Protein AF-A0A7S4S2G7-F1 (afdb_monomer)

Organism: NCBI:txid311494

Mean predicted aligned error: 18.65 Å

Solvent-accessible surface area (backbone atoms only — not comparable to full-atom values): 21686 Å² total; per-residue (Å²): 132,84,76,53,70,70,54,52,51,46,53,52,54,51,45,48,67,71,38,35,71,69,75,62,54,38,41,55,66,58,47,52,54,41,38,72,71,35,28,70,55,57,72,72,54,42,52,51,51,52,50,53,38,25,51,51,37,72,68,39,70,42,34,33,61,67,23,50,50,50,44,52,53,60,62,41,71,82,46,90,49,66,64,63,44,42,52,50,54,25,40,57,54,46,37,51,67,56,48,54,50,48,51,52,47,36,58,52,31,72,74,69,39,62,68,64,60,46,39,68,46,51,75,70,68,46,59,56,37,43,71,66,57,46,52,50,41,36,46,78,71,75,42,85,71,57,72,67,56,53,49,51,50,42,69,71,61,24,70,57,66,71,62,69,95,76,65,77,38,32,46,50,69,61,53,50,48,63,59,61,64,54,76,72,75,76,72,78,70,73,78,76,76,73,71,67,75,83,71,78,84,78,80,92,78,81,89,80,89,82,82,88,80,89,79,86,81,83,83,84,80,83,80,87,78,89,81,83,86,84,84,88,85,88,81,90,79,88,79,92,79,78,88,78,80,83,74,81,79,84,80,79,80,81,88,76,86,75,86,75,82,70,78,80,78,80,80,85,77,84,73,84,77,81,73,73,78,81,78,76,79,80,87,76,72,92,75,90,75,87,79,80,86,80,89,75,89,78,81,94,79,83,86,83,76,86,83,81,81,73,87,79,89,79,81,87,84,80,82,82,84,83,84,131

Foldseek 3Di:
DDDDPLLVVLLVLLVCQLCLQPPQKDFLVSQLVQQVVFAPDPNVVSVVVSVLLCVLVVVDRMGGSVSSSVSLVVVCVPPDDSVVSSVVSCNRGRVPLVVVVLVVVLVLCVVQPLCVLCVVVVVVVNQWDALVRNQVSCVVSVHHDDSVNSVVNLCSQWRRPNPDPPHGTHRSVSSVCVSPVPDDPPPPPPPPPPVPPPPDDDDDDDDDDDDDDDDDDDDDDDDDDDDDDDDDDDDDDDDDDDPDDDDDDDDDDDDDDDPPPDDDDDDDPPPPPPPDDDDDDDPDDDDDDDDDDDPDDDDDDDDDDDDPPDDDDDDDDDDDDDDD

pLDDT: mean 73.61, std 18.85, range [34.03, 98.19]

Structure (mmCIF, N/CA/C/O backbone):
data_AF-A0A7S4S2G7-F1
#
_entry.id   AF-A0A7S4S2G7-F1
#
loop_
_atom_site.group_PDB
_atom_site.id
_atom_site.type_symbol
_atom_site.label_atom_id
_atom_site.label_alt_id
_atom_site.label_comp_id
_atom_site.label_asym_id
_atom_site.label_entity_id
_atom_site.label_seq_id
_atom_site.pdbx_PDB_ins_code
_atom_site.Cartn_x
_atom_site.Cartn_y
_atom_site.Cartn_z
_atom_site.occupancy
_atom_site.B_iso_or_equiv
_atom_site.auth_seq_id
_atom_site.auth_comp_id
_atom_site.auth_asym_id
_atom_site.auth_atom_id
_atom_site.pdbx_PDB_model_num
ATOM 1 N N . ALA A 1 1 ? -24.273 1.861 0.602 1.00 78.25 1 ALA A N 1
ATOM 2 C CA . ALA A 1 1 ? -23.687 1.625 -0.729 1.00 78.25 1 ALA A CA 1
ATOM 3 C C . ALA A 1 1 ? -22.598 0.572 -0.589 1.00 78.25 1 ALA A C 1
ATOM 5 O O . ALA A 1 1 ? -21.912 0.577 0.431 1.00 78.25 1 ALA A O 1
ATOM 6 N N . GLU A 1 2 ? -22.476 -0.355 -1.537 1.00 87.19 2 GLU A N 1
ATOM 7 C CA . GLU A 1 2 ? -21.333 -1.273 -1.539 1.00 87.19 2 GLU A CA 1
ATOM 8 C C . GLU A 1 2 ? -20.051 -0.506 -1.904 1.00 87.19 2 GLU A C 1
ATOM 10 O O . GLU A 1 2 ? -20.103 0.375 -2.765 1.00 87.19 2 GLU A O 1
ATOM 15 N N . PRO A 1 3 ? -18.910 -0.786 -1.247 1.00 91.94 3 PRO A N 1
ATOM 16 C CA . PRO A 1 3 ? -17.646 -0.155 -1.601 1.00 91.94 3 PRO A CA 1
ATOM 17 C C . PRO A 1 3 ? -17.210 -0.598 -3.001 1.00 91.94 3 PRO A C 1
ATOM 19 O O . PRO A 1 3 ? -17.367 -1.767 -3.365 1.00 91.94 3 PRO A O 1
ATOM 22 N N . SER A 1 4 ? -16.618 0.321 -3.768 1.00 95.88 4 SER A N 1
ATOM 23 C CA . SER A 1 4 ? -16.068 -0.010 -5.082 1.00 95.88 4 SER A CA 1
ATOM 24 C C . SER A 1 4 ? -14.998 -1.104 -4.977 1.00 95.88 4 SER A C 1
ATOM 26 O O . SER A 1 4 ? -14.364 -1.308 -3.935 1.00 95.88 4 SER A O 1
ATOM 28 N N . GLU A 1 5 ? -14.779 -1.836 -6.068 1.00 93.06 5 GLU A N 1
ATOM 29 C CA . GLU A 1 5 ? -13.746 -2.875 -6.131 1.00 93.06 5 GLU A CA 1
ATOM 30 C C . GLU A 1 5 ? -12.350 -2.332 -5.809 1.00 93.06 5 GLU A C 1
ATOM 32 O O . GLU A 1 5 ? -11.603 -2.960 -5.061 1.00 93.06 5 GLU A O 1
ATOM 37 N N . ARG A 1 6 ? -12.060 -1.111 -6.266 1.00 89.81 6 ARG A N 1
ATOM 38 C CA . ARG A 1 6 ? -10.802 -0.408 -6.007 1.00 89.81 6 ARG A CA 1
ATOM 39 C C . ARG A 1 6 ? -10.559 -0.196 -4.508 1.00 89.81 6 ARG A C 1
ATOM 41 O O . ARG A 1 6 ? -9.500 -0.551 -3.994 1.00 8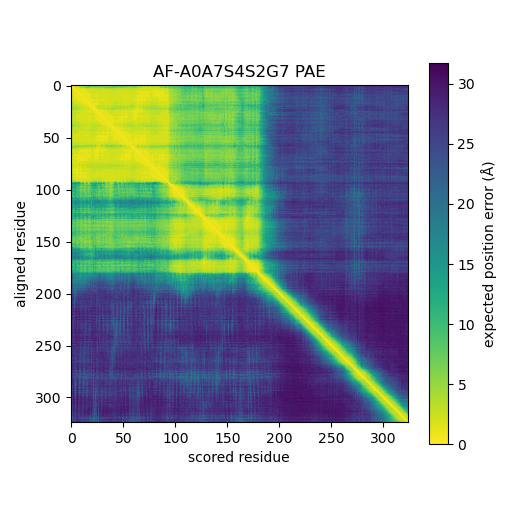9.81 6 ARG A O 1
ATOM 48 N N . ARG A 1 7 ? -11.583 0.267 -3.776 1.00 95.19 7 ARG A N 1
ATOM 49 C CA . ARG A 1 7 ? -11.520 0.428 -2.311 1.00 95.19 7 ARG A CA 1
ATOM 50 C C . ARG A 1 7 ? -11.327 -0.908 -1.596 1.00 95.19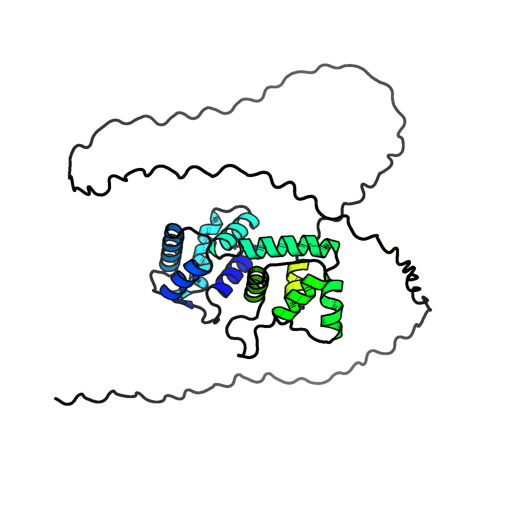 7 ARG A C 1
ATOM 52 O O . ARG A 1 7 ? -10.532 -0.991 -0.662 1.00 95.19 7 ARG A O 1
ATOM 59 N N . ARG A 1 8 ? -12.027 -1.961 -2.036 1.00 95.31 8 ARG A N 1
ATOM 60 C CA . ARG A 1 8 ? -11.887 -3.311 -1.459 1.00 95.31 8 ARG A CA 1
ATOM 61 C C . ARG A 1 8 ? -10.464 -3.843 -1.616 1.00 95.31 8 ARG A C 1
ATOM 63 O O . ARG A 1 8 ? -9.923 -4.388 -0.657 1.00 95.31 8 ARG A O 1
ATOM 70 N N . GLU A 1 9 ? -9.848 -3.655 -2.780 1.00 89.94 9 GLU A N 1
ATOM 71 C CA . GLU A 1 9 ? -8.477 -4.115 -3.021 1.00 89.94 9 GLU A CA 1
ATOM 72 C C . GLU A 1 9 ? -7.441 -3.312 -2.221 1.00 89.94 9 GLU A C 1
ATOM 74 O O . GLU A 1 9 ? -6.475 -3.894 -1.723 1.00 89.94 9 GLU A O 1
ATOM 79 N N . ALA A 1 10 ? -7.658 -2.009 -2.014 1.00 91.50 10 ALA A N 1
ATOM 80 C CA . ALA A 1 10 ? -6.806 -1.189 -1.150 1.00 91.50 10 ALA A CA 1
ATOM 81 C C . ALA A 1 10 ? -6.818 -1.690 0.305 1.00 91.50 10 ALA A C 1
ATOM 83 O O . ALA A 1 10 ? -5.762 -1.924 0.895 1.00 91.50 10 ALA A O 1
ATOM 84 N N . VAL A 1 11 ? -8.010 -1.942 0.857 1.00 95.81 11 VAL A N 1
ATOM 85 C CA . VAL A 1 11 ? -8.188 -2.488 2.214 1.00 95.81 11 VAL A CA 1
ATOM 86 C C . VAL A 1 11 ? -7.571 -3.883 2.331 1.00 95.81 11 VAL A C 1
ATOM 88 O O . VAL A 1 11 ? -6.829 -4.150 3.273 1.00 95.81 11 VAL A O 1
ATOM 91 N N . ARG A 1 12 ? -7.807 -4.765 1.352 1.00 93.50 12 ARG A N 1
ATOM 92 C CA . ARG A 1 12 ? -7.219 -6.113 1.322 1.00 93.50 12 ARG A CA 1
ATOM 93 C C . ARG A 1 12 ? -5.693 -6.070 1.257 1.00 93.50 12 ARG A C 1
ATOM 95 O O . ARG A 1 12 ? -5.011 -6.871 1.892 1.00 93.50 12 ARG A O 1
ATOM 102 N N . SER A 1 13 ? -5.139 -5.141 0.485 1.00 88.56 13 SER A N 1
ATOM 103 C CA . SER A 1 13 ? -3.692 -4.956 0.375 1.00 88.56 13 SER A CA 1
ATOM 104 C C . SER A 1 13 ? -3.081 -4.459 1.681 1.00 88.56 13 SER A C 1
ATOM 106 O O . SER A 1 13 ? -2.042 -4.976 2.085 1.00 88.56 13 SER A O 1
ATOM 108 N N . ALA A 1 14 ? -3.747 -3.533 2.376 1.00 93.12 14 ALA A N 1
ATOM 109 C CA . ALA A 1 14 ? -3.346 -3.118 3.717 1.00 93.12 14 ALA A CA 1
ATOM 110 C C . ALA A 1 14 ? -3.411 -4.275 4.725 1.00 93.12 14 ALA A C 1
ATOM 112 O O . ALA A 1 14 ? -2.456 -4.489 5.469 1.00 93.12 14 ALA A O 1
ATOM 113 N N . TRP A 1 15 ? -4.477 -5.081 4.683 1.00 95.06 15 TRP A N 1
ATOM 114 C CA . TRP A 1 15 ? -4.619 -6.248 5.554 1.00 95.06 15 TRP A CA 1
ATOM 115 C C . TRP A 1 15 ? -3.485 -7.260 5.379 1.00 95.06 15 TRP A C 1
ATOM 117 O O . TRP A 1 15 ? -2.885 -7.667 6.364 1.00 95.06 15 TRP A O 1
ATOM 127 N N . ARG A 1 16 ? -3.115 -7.606 4.138 1.00 90.50 16 ARG A N 1
ATOM 128 C CA . ARG A 1 16 ? -2.015 -8.554 3.859 1.00 90.50 16 ARG A CA 1
ATOM 129 C C . ARG A 1 16 ? -0.667 -8.136 4.462 1.00 90.50 16 ARG A C 1
ATOM 131 O O . ARG A 1 16 ? 0.193 -8.981 4.685 1.00 90.50 16 ARG A O 1
ATOM 138 N N . ARG A 1 17 ? -0.451 -6.838 4.701 1.00 87.12 17 ARG A N 1
ATOM 139 C CA . ARG A 1 17 ? 0.761 -6.342 5.376 1.00 87.12 17 ARG A CA 1
ATOM 140 C C . ARG A 1 17 ? 0.672 -6.442 6.890 1.00 87.12 17 ARG A C 1
ATOM 142 O O . ARG A 1 17 ? 1.689 -6.672 7.545 1.00 87.12 17 ARG A O 1
ATOM 149 N N . LEU A 1 18 ? -0.526 -6.215 7.418 1.00 92.25 18 LEU A N 1
ATOM 150 C CA . LEU A 1 18 ? -0.822 -6.319 8.837 1.00 92.25 18 LEU A CA 1
ATOM 151 C C . LEU A 1 18 ? -0.778 -7.785 9.296 1.00 92.25 18 LEU A C 1
ATOM 153 O O . LEU A 1 18 ? -0.170 -8.075 10.321 1.00 92.25 18 LEU A O 1
ATOM 157 N N . ASP A 1 19 ? -1.332 -8.690 8.489 1.00 93.44 19 ASP A N 1
ATOM 158 C CA . ASP A 1 19 ? -1.376 -10.137 8.704 1.00 93.44 19 ASP A CA 1
ATOM 159 C C . ASP A 1 19 ? -0.549 -10.879 7.639 1.00 93.44 19 ASP A C 1
ATOM 161 O O . ASP A 1 19 ? -1.086 -11.437 6.680 1.00 93.44 19 ASP A O 1
ATOM 165 N N . PRO A 1 20 ? 0.789 -10.875 7.757 1.00 82.88 20 PRO A N 1
ATOM 166 C CA . PRO A 1 20 ? 1.644 -11.504 6.762 1.00 82.88 20 PRO A CA 1
ATOM 167 C C . PRO A 1 20 ? 1.674 -13.037 6.879 1.00 82.88 20 PRO A C 1
ATOM 169 O O . PRO A 1 20 ? 2.252 -13.684 6.005 1.00 82.88 20 PRO A O 1
ATOM 172 N N . ARG A 1 21 ? 1.111 -13.595 7.963 1.00 87.75 21 ARG A N 1
ATOM 173 C CA . ARG A 1 21 ? 0.990 -15.040 8.209 1.00 87.75 21 ARG A CA 1
ATOM 174 C C . ARG A 1 21 ? -0.290 -15.628 7.620 1.00 87.75 21 ARG A C 1
ATOM 176 O O . ARG A 1 21 ? -0.357 -16.843 7.479 1.00 87.75 21 ARG A O 1
ATOM 183 N N . ASP A 1 22 ? -1.240 -14.772 7.240 1.00 90.56 22 ASP A N 1
ATOM 184 C CA . ASP A 1 22 ? -2.576 -15.160 6.782 1.00 90.56 22 ASP A CA 1
ATOM 185 C C . ASP A 1 22 ? -3.351 -15.941 7.862 1.00 90.56 22 ASP A C 1
ATOM 187 O O . ASP A 1 22 ? -4.109 -16.867 7.578 1.00 90.56 22 ASP A O 1
ATOM 191 N N . ASP A 1 23 ? -3.160 -15.553 9.131 1.00 93.25 23 ASP A N 1
ATOM 192 C CA . ASP A 1 23 ? -3.847 -16.151 10.284 1.00 93.25 23 ASP A CA 1
ATOM 193 C C . ASP A 1 23 ? -5.318 -15.676 10.382 1.00 93.25 23 ASP A C 1
ATOM 195 O O . ASP A 1 23 ? -6.104 -16.163 11.201 1.00 93.25 23 ASP A O 1
ATOM 199 N N . GLY A 1 24 ? -5.705 -14.682 9.574 1.00 95.38 24 GLY A N 1
ATOM 200 C CA . GLY A 1 24 ? -7.039 -14.085 9.502 1.00 95.38 24 GLY A CA 1
ATOM 201 C C . GLY A 1 24 ? -7.364 -13.128 10.654 1.00 95.38 24 GLY A C 1
ATOM 202 O O . GLY A 1 24 ? -8.446 -12.525 10.683 1.00 95.38 24 GLY A O 1
ATOM 203 N N . SER A 1 25 ? -6.441 -12.964 11.604 1.00 97.25 25 SER A N 1
ATOM 204 C CA . SER A 1 25 ? -6.584 -12.081 12.760 1.00 97.25 25 SER A CA 1
ATOM 205 C C . SER A 1 25 ? -5.231 -11.612 13.279 1.00 97.25 25 SER A C 1
ATOM 207 O O . SER A 1 25 ? -4.256 -12.351 13.215 1.00 97.25 25 SER A O 1
ATOM 209 N N . VAL A 1 26 ? -5.200 -10.408 13.842 1.00 97.50 26 VAL A N 1
ATOM 210 C CA . VAL A 1 26 ? -3.997 -9.792 14.414 1.00 97.50 26 VAL A CA 1
ATOM 211 C C . VAL A 1 26 ? -4.311 -9.333 15.828 1.00 97.50 26 VAL A C 1
ATOM 213 O O . VAL A 1 26 ? -5.361 -8.728 16.058 1.00 97.50 26 VAL A O 1
ATOM 216 N N . ASP A 1 27 ? -3.454 -9.674 16.788 1.00 97.38 27 ASP A N 1
ATOM 217 C CA . ASP A 1 27 ? -3.642 -9.246 18.177 1.00 97.38 27 ASP A CA 1
ATOM 218 C C . ASP A 1 27 ? -3.319 -7.750 18.365 1.00 97.38 27 ASP A C 1
ATOM 220 O O . ASP A 1 27 ? -2.678 -7.120 17.519 1.00 97.38 27 ASP A O 1
ATOM 224 N N . ALA A 1 28 ? -3.790 -7.142 19.457 1.00 97.19 28 ALA A N 1
ATOM 225 C CA . ALA A 1 28 ? -3.598 -5.711 19.694 1.00 97.19 28 ALA A CA 1
ATOM 226 C C . ALA A 1 28 ? -2.116 -5.305 19.757 1.00 97.19 28 ALA A C 1
ATOM 228 O O . ALA A 1 28 ? -1.745 -4.206 19.334 1.00 97.19 28 ALA A O 1
ATOM 229 N N . ARG A 1 29 ? -1.246 -6.191 20.254 1.00 96.69 29 ARG A N 1
ATOM 230 C CA . ARG A 1 29 ? 0.191 -5.932 20.365 1.00 96.69 29 ARG A CA 1
ATOM 231 C C . ARG A 1 29 ? 0.867 -5.980 18.996 1.00 96.69 29 ARG A C 1
ATOM 233 O O . ARG A 1 29 ? 1.671 -5.103 18.685 1.00 96.69 29 ARG A O 1
ATOM 240 N N . GLU A 1 30 ? 0.558 -6.981 18.183 1.00 95.81 30 GLU A N 1
ATOM 241 C CA . GLU A 1 30 ? 1.004 -7.121 16.801 1.00 95.81 30 GLU A CA 1
ATOM 242 C C . GLU A 1 30 ? 0.507 -5.943 15.957 1.00 95.81 30 GLU A C 1
ATOM 244 O O . GLU A 1 30 ? 1.292 -5.386 15.189 1.00 95.81 30 GLU A O 1
ATOM 249 N N . LEU A 1 31 ? -0.736 -5.492 16.163 1.00 96.56 31 LEU A N 1
ATOM 250 C CA . LEU A 1 31 ? -1.294 -4.298 15.527 1.00 96.56 31 LEU A CA 1
ATOM 251 C C . LEU A 1 31 ? -0.504 -3.033 15.887 1.00 96.56 31 LEU A C 1
ATOM 253 O O . LEU A 1 31 ? -0.112 -2.285 14.991 1.00 96.56 31 LEU A O 1
ATOM 257 N N . ALA A 1 32 ? -0.223 -2.807 17.173 1.00 95.94 32 ALA A N 1
ATOM 258 C CA . ALA A 1 32 ? 0.558 -1.654 17.620 1.00 95.94 32 ALA A CA 1
ATOM 259 C C . ALA A 1 32 ? 1.984 -1.669 17.040 1.00 95.94 32 ALA A C 1
ATOM 261 O O . ALA A 1 32 ? 2.463 -0.658 16.528 1.00 95.94 32 ALA A O 1
ATOM 262 N N . LEU A 1 33 ? 2.648 -2.830 17.046 1.00 94.88 33 LEU A N 1
ATOM 263 C CA . LEU A 1 33 ? 3.973 -2.995 16.441 1.00 94.88 33 LEU A CA 1
ATOM 264 C C . LEU A 1 33 ? 3.944 -2.796 14.920 1.00 94.88 33 LEU A C 1
ATOM 266 O O . LEU A 1 33 ? 4.881 -2.234 14.350 1.00 94.88 33 LEU A O 1
ATOM 270 N N . ALA A 1 34 ? 2.887 -3.257 14.252 1.00 93.00 34 ALA A N 1
ATOM 271 C CA . ALA A 1 34 ? 2.706 -3.055 12.823 1.00 93.00 34 ALA A CA 1
ATOM 272 C C . ALA A 1 34 ? 2.508 -1.573 12.495 1.00 93.00 34 ALA A C 1
ATOM 274 O O . ALA A 1 34 ? 3.143 -1.095 11.561 1.00 93.00 34 ALA A O 1
ATOM 275 N N . LEU A 1 35 ? 1.713 -0.834 13.273 1.00 94.19 35 LEU A N 1
ATOM 276 C CA . LEU A 1 35 ? 1.539 0.610 13.103 1.00 94.19 35 LEU A CA 1
ATOM 277 C C . LEU A 1 35 ? 2.849 1.367 13.320 1.00 94.19 35 LEU A C 1
ATOM 279 O O . LEU A 1 35 ? 3.230 2.153 12.465 1.00 94.19 35 LEU A O 1
ATOM 283 N N . GLN A 1 36 ? 3.602 1.061 14.375 1.00 93.69 36 GLN A N 1
ATOM 284 C CA . GLN A 1 36 ? 4.902 1.700 14.607 1.00 93.69 36 GLN A CA 1
ATOM 285 C C . GLN A 1 36 ? 5.906 1.443 13.478 1.00 93.69 36 GLN A C 1
ATOM 287 O O . GLN A 1 36 ? 6.731 2.300 13.170 1.00 93.69 36 GLN A O 1
ATOM 292 N N . ARG A 1 37 ? 5.867 0.250 12.872 1.00 90.44 37 ARG A N 1
ATOM 293 C CA . ARG A 1 37 ? 6.811 -0.137 11.816 1.00 90.44 37 ARG A CA 1
ATOM 294 C C . ARG A 1 37 ? 6.390 0.341 10.431 1.00 90.44 37 ARG A C 1
ATOM 296 O O . ARG A 1 37 ? 7.253 0.613 9.604 1.00 90.44 37 ARG A O 1
ATOM 303 N N . LEU A 1 38 ? 5.093 0.307 10.143 1.00 89.62 38 LEU A N 1
ATOM 304 C CA . LEU A 1 38 ? 4.557 0.474 8.795 1.00 89.62 38 LEU A CA 1
ATOM 305 C C . LEU A 1 38 ? 3.825 1.802 8.615 1.00 89.62 38 LEU A C 1
ATOM 307 O O . LEU A 1 38 ? 3.693 2.238 7.486 1.00 89.62 38 LEU A O 1
ATOM 311 N N . SER A 1 39 ? 3.307 2.432 9.666 1.00 91.50 39 SER A N 1
ATOM 312 C CA . SER A 1 39 ? 2.535 3.667 9.531 1.00 91.50 39 SER A CA 1
ATOM 313 C C . SER A 1 39 ? 3.440 4.894 9.445 1.00 91.50 39 SER A C 1
ATOM 315 O O . SER A 1 39 ? 4.466 4.965 10.118 1.00 91.50 39 SER A O 1
ATOM 317 N N . HIS A 1 40 ? 3.018 5.896 8.670 1.00 88.38 40 HIS A N 1
ATOM 318 C CA . HIS A 1 40 ? 3.613 7.239 8.699 1.00 88.38 40 HIS A CA 1
ATOM 319 C C . HIS A 1 40 ? 2.873 8.201 9.631 1.00 88.38 40 HIS A C 1
ATOM 321 O O . HIS A 1 40 ? 3.258 9.364 9.739 1.00 88.38 40 HIS A O 1
ATOM 327 N N . LEU A 1 41 ? 1.813 7.734 10.293 1.00 91.75 41 LEU A N 1
ATOM 328 C CA . LEU A 1 41 ? 1.061 8.548 11.235 1.00 91.75 41 LEU A CA 1
ATOM 329 C C . LEU A 1 41 ? 1.942 8.916 12.441 1.00 91.75 41 LEU A C 1
ATOM 331 O O . LEU A 1 41 ? 2.775 8.103 12.857 1.00 91.75 41 LEU A O 1
ATOM 335 N N . PRO A 1 42 ? 1.771 10.103 13.044 1.00 94.56 42 PRO A N 1
ATOM 336 C CA . PRO A 1 42 ? 2.419 10.429 14.309 1.00 94.56 42 PRO A CA 1
ATOM 337 C C . PRO A 1 42 ? 1.929 9.490 15.422 1.00 94.56 42 PRO A C 1
ATOM 339 O O . PRO A 1 42 ? 0.810 8.984 15.374 1.00 94.56 42 PRO A O 1
ATOM 342 N N . ALA A 1 43 ? 2.748 9.276 16.457 1.00 94.69 43 ALA A N 1
ATOM 343 C CA . ALA A 1 43 ? 2.481 8.277 17.502 1.00 94.69 43 ALA A CA 1
ATOM 344 C C . ALA A 1 43 ? 1.079 8.393 18.141 1.00 94.69 43 ALA A C 1
ATOM 346 O O . ALA A 1 43 ? 0.407 7.381 18.321 1.00 94.69 43 ALA A O 1
ATOM 347 N N . GLY A 1 44 ? 0.593 9.613 18.402 1.00 96.00 44 GLY A N 1
ATOM 348 C CA . GLY A 1 44 ? -0.754 9.815 18.955 1.00 96.00 44 GLY A CA 1
ATOM 349 C C . GLY A 1 44 ? -1.883 9.386 18.008 1.00 96.00 44 GLY A C 1
ATOM 350 O O . GLY A 1 44 ? -2.894 8.846 18.446 1.00 96.00 44 GLY A O 1
ATOM 351 N N . GLU A 1 45 ? -1.703 9.561 16.697 1.00 96.12 45 GLU A N 1
ATOM 352 C CA . GLU A 1 45 ? -2.669 9.095 15.695 1.00 96.12 45 GLU A CA 1
ATOM 353 C C . GLU A 1 45 ? -2.581 7.579 15.484 1.00 96.12 45 GLU A C 1
ATOM 355 O O . GLU A 1 45 ? -3.602 6.939 15.236 1.00 96.12 45 GLU A O 1
ATOM 360 N N . GLN A 1 46 ? -1.392 6.984 15.642 1.00 95.81 46 GLN A N 1
ATOM 361 C CA . GLN A 1 46 ? -1.229 5.527 15.628 1.00 95.81 46 GLN A CA 1
ATOM 362 C C . GLN A 1 46 ? -2.024 4.873 16.766 1.00 95.81 46 GLN A C 1
ATOM 364 O O . GLN A 1 46 ? -2.744 3.903 16.530 1.00 95.81 46 GLN A O 1
ATOM 369 N N . GLU A 1 47 ? -1.936 5.416 17.984 1.00 96.56 47 GLU A N 1
ATOM 370 C CA . GLU A 1 47 ? -2.699 4.929 19.140 1.00 96.56 47 GLU A CA 1
ATOM 371 C C . GLU A 1 47 ? -4.210 5.067 18.917 1.00 96.56 47 GLU A C 1
ATOM 373 O O . GLU A 1 47 ? -4.956 4.106 19.123 1.00 96.56 47 GLU A O 1
ATOM 378 N N . GLY A 1 48 ? -4.659 6.221 18.410 1.00 96.94 48 GLY A N 1
ATOM 379 C CA . GLY A 1 48 ? -6.066 6.447 18.075 1.00 96.94 48 GLY A CA 1
ATOM 380 C C . GLY A 1 48 ? -6.591 5.484 17.005 1.00 96.94 48 GLY A C 1
ATOM 381 O O . GLY A 1 48 ? -7.682 4.930 17.150 1.00 96.94 48 GLY A O 1
ATOM 382 N N . LEU A 1 49 ? -5.806 5.223 15.954 1.00 96.75 49 LEU A N 1
ATOM 383 C CA . LEU A 1 49 ? -6.164 4.263 14.907 1.00 96.75 49 LEU A CA 1
ATOM 384 C C . LEU A 1 49 ? -6.229 2.828 15.449 1.00 96.75 49 LEU A C 1
ATOM 386 O O . LEU A 1 49 ? -7.166 2.096 15.125 1.00 96.75 49 LEU A O 1
ATOM 390 N N . ALA A 1 50 ? -5.267 2.425 16.286 1.00 97.00 50 ALA A N 1
ATOM 391 C CA . ALA A 1 50 ? -5.276 1.114 16.931 1.00 97.00 50 ALA A CA 1
ATOM 392 C C . ALA A 1 50 ? -6.535 0.931 17.790 1.00 97.00 50 ALA A C 1
ATOM 394 O O . ALA A 1 50 ? -7.233 -0.076 17.661 1.00 97.00 50 ALA A O 1
ATOM 395 N N . GLN A 1 51 ? -6.862 1.932 18.611 1.00 97.19 51 GLN A N 1
ATOM 396 C CA . GLN A 1 51 ? -8.047 1.918 19.462 1.00 97.19 51 GLN A CA 1
ATOM 397 C C . GLN A 1 51 ? -9.337 1.837 18.639 1.00 97.19 51 GLN A C 1
ATOM 399 O O . GLN A 1 51 ? -10.195 1.008 18.934 1.00 97.19 51 GLN A O 1
ATOM 404 N N . ALA A 1 52 ? -9.454 2.628 17.571 1.00 97.38 52 ALA A N 1
ATOM 405 C CA . ALA A 1 52 ? -10.635 2.620 16.714 1.00 97.38 52 ALA A CA 1
ATOM 406 C C . ALA A 1 52 ? -10.839 1.272 15.994 1.00 97.38 52 ALA A C 1
ATOM 408 O O . ALA A 1 52 ? -11.972 0.822 15.816 1.00 97.38 52 ALA A O 1
ATOM 409 N N . LEU A 1 53 ? -9.755 0.594 15.602 1.00 97.38 53 LEU A N 1
ATOM 410 C CA . LEU A 1 53 ? -9.821 -0.745 15.007 1.00 97.38 53 LEU A CA 1
ATOM 411 C C . LEU A 1 53 ? -10.244 -1.816 16.020 1.00 97.38 53 LEU A C 1
ATOM 413 O O . LEU A 1 53 ? -11.026 -2.703 15.674 1.00 97.38 53 LEU A O 1
ATOM 417 N N . LEU A 1 54 ? -9.759 -1.731 17.261 1.00 97.25 54 LEU A N 1
ATOM 418 C CA . LEU A 1 54 ? -10.168 -2.628 18.348 1.00 97.25 54 LEU A CA 1
ATOM 419 C C . LEU A 1 54 ? -11.632 -2.399 18.747 1.00 97.25 54 LEU A C 1
ATOM 421 O O . LEU A 1 54 ? -12.376 -3.352 18.980 1.00 97.25 54 LEU A O 1
ATOM 425 N N . GLU A 1 55 ? -12.085 -1.146 18.752 1.00 97.25 55 GLU A N 1
ATOM 426 C CA . GLU A 1 55 ? -13.491 -0.805 18.967 1.00 97.25 55 GLU A CA 1
ATOM 427 C C . GLU A 1 55 ? -14.377 -1.354 17.840 1.00 97.25 55 GLU A C 1
ATOM 429 O O . GLU A 1 55 ? -15.399 -1.986 18.109 1.00 97.25 55 GLU A O 1
ATOM 434 N N . ALA A 1 56 ? -13.947 -1.228 16.579 1.00 96.88 56 ALA A N 1
ATOM 435 C CA . ALA A 1 56 ? -14.635 -1.830 15.435 1.00 96.88 56 ALA A CA 1
ATOM 436 C C . ALA A 1 56 ? -14.671 -3.370 15.491 1.00 96.88 56 ALA A C 1
ATOM 438 O O . ALA A 1 56 ? -15.563 -3.988 14.906 1.00 96.88 56 ALA A O 1
ATOM 439 N N . ALA A 1 57 ? -13.734 -3.995 16.209 1.00 97.12 57 ALA A N 1
ATOM 440 C CA . ALA A 1 57 ? -13.739 -5.426 16.504 1.00 97.12 57 ALA A CA 1
ATOM 441 C C . ALA A 1 57 ? -14.674 -5.811 17.670 1.00 97.12 57 ALA A C 1
ATOM 443 O O . ALA A 1 57 ? -14.781 -6.986 18.010 1.00 97.12 57 ALA A O 1
ATOM 444 N N . GLY A 1 58 ? -15.388 -4.849 18.264 1.00 96.56 58 GLY A N 1
ATOM 445 C CA . GLY A 1 58 ? -16.284 -5.079 19.396 1.00 96.56 58 GLY A CA 1
ATOM 446 C C . GLY A 1 58 ? -15.558 -5.149 20.740 1.00 96.56 58 GLY A C 1
ATOM 447 O O . GLY A 1 58 ? -16.057 -5.787 21.665 1.00 96.56 58 GLY A O 1
ATOM 448 N N . GLY A 1 59 ? -14.377 -4.530 20.850 1.00 92.00 59 GLY A N 1
ATOM 449 C CA . GLY A 1 59 ? -13.580 -4.509 22.080 1.00 92.00 59 GLY A CA 1
ATOM 450 C C . GLY A 1 59 ? -12.805 -5.801 22.349 1.00 92.00 59 GLY A C 1
ATOM 451 O O . GLY A 1 59 ? -12.325 -6.010 23.462 1.00 92.00 59 GLY A O 1
ATOM 452 N N . THR A 1 60 ? -12.683 -6.686 21.358 1.00 95.31 60 THR A N 1
ATOM 453 C CA . THR A 1 60 ? -11.808 -7.856 21.450 1.00 95.31 60 THR A CA 1
ATOM 454 C C . THR A 1 60 ? -10.346 -7.448 21.312 1.00 95.31 60 THR A C 1
ATOM 456 O O . THR A 1 60 ? -10.013 -6.572 20.523 1.00 95.31 60 THR A O 1
ATOM 459 N N . ASP A 1 61 ? -9.447 -8.167 21.986 1.00 96.81 61 ASP A N 1
ATOM 460 C CA . ASP A 1 61 ? -7.987 -7.964 21.893 1.00 96.81 61 ASP A CA 1
ATOM 461 C C . ASP A 1 61 ? -7.382 -8.422 20.545 1.00 96.81 61 ASP A C 1
ATOM 463 O O . ASP A 1 61 ? -6.171 -8.542 20.372 1.00 96.81 61 ASP A O 1
ATOM 467 N N . ARG A 1 62 ? -8.240 -8.748 19.575 1.00 97.62 62 ARG A N 1
ATOM 468 C CA . ARG A 1 62 ? -7.866 -9.202 18.236 1.00 97.62 62 ARG A CA 1
ATOM 469 C C . ARG A 1 62 ? -8.732 -8.498 17.210 1.00 97.62 62 ARG A C 1
ATOM 471 O O . ARG A 1 62 ? -9.947 -8.408 17.377 1.00 97.62 62 ARG A O 1
ATOM 478 N N . VAL A 1 63 ? -8.109 -8.061 16.126 1.00 98.19 63 VAL A N 1
ATOM 479 C CA . VAL A 1 63 ? -8.778 -7.482 14.963 1.00 98.19 63 VAL A CA 1
ATOM 480 C C . VAL A 1 63 ? -8.820 -8.545 13.876 1.00 98.19 63 VAL A C 1
ATOM 482 O O . VAL A 1 63 ? -7.801 -9.147 13.555 1.00 98.19 63 VAL A O 1
ATOM 485 N N . THR A 1 64 ? -9.999 -8.806 13.315 1.00 98.12 64 THR A N 1
ATOM 486 C CA . THR A 1 64 ? -10.165 -9.690 12.149 1.00 98.12 64 THR A CA 1
ATOM 487 C C . THR A 1 64 ? -10.200 -8.870 10.864 1.00 98.12 64 THR A C 1
ATOM 489 O O . THR A 1 64 ? -10.534 -7.682 10.896 1.00 98.12 64 THR A O 1
ATOM 492 N N . HIS A 1 65 ? -9.964 -9.506 9.711 1.00 97.44 65 HIS A N 1
ATOM 493 C CA . HIS A 1 65 ? -10.131 -8.840 8.411 1.00 97.44 65 HIS A CA 1
ATOM 494 C C . HIS A 1 65 ? -11.526 -8.201 8.256 1.00 97.44 65 HIS A C 1
ATOM 496 O O . HIS A 1 65 ? -11.658 -7.109 7.707 1.00 97.44 65 HIS A O 1
ATOM 502 N N . GLY A 1 66 ? -12.574 -8.852 8.776 1.00 97.81 66 GLY A N 1
ATOM 503 C CA . GLY A 1 66 ? -13.942 -8.329 8.740 1.00 97.81 66 GLY A CA 1
ATOM 504 C C . GLY A 1 66 ? -14.110 -7.033 9.539 1.00 97.81 66 GLY A C 1
ATOM 505 O O . GLY A 1 66 ? -14.675 -6.072 9.018 1.00 97.81 66 GLY A O 1
ATOM 506 N N . ALA A 1 67 ? -13.583 -6.984 10.767 1.00 97.94 67 ALA A N 1
ATOM 507 C CA . ALA A 1 67 ? -13.607 -5.784 11.608 1.00 97.94 67 ALA A CA 1
ATOM 508 C C . ALA A 1 67 ? -12.787 -4.641 10.988 1.00 97.94 67 ALA A C 1
ATOM 510 O O . ALA A 1 67 ? -13.259 -3.509 10.879 1.00 97.94 67 ALA A O 1
ATOM 511 N N . PHE A 1 68 ? -11.597 -4.966 10.482 1.00 98.00 68 PHE A N 1
ATOM 512 C CA . PHE A 1 68 ? -10.731 -4.036 9.764 1.00 98.00 68 PHE A CA 1
ATOM 513 C C . PHE A 1 68 ? -11.426 -3.425 8.539 1.00 98.00 68 PHE A C 1
ATOM 515 O O . PHE A 1 68 ? -11.463 -2.205 8.366 1.00 98.00 68 PHE A O 1
ATOM 522 N N . ALA A 1 69 ? -12.039 -4.262 7.699 1.00 97.56 69 ALA A N 1
ATOM 523 C CA . ALA A 1 69 ? -12.771 -3.805 6.525 1.00 97.56 69 ALA A CA 1
ATOM 524 C C . ALA A 1 69 ? -14.023 -2.998 6.898 1.00 97.56 69 ALA A C 1
ATOM 526 O O . ALA A 1 69 ? -14.362 -2.038 6.203 1.00 97.56 69 ALA A O 1
ATOM 527 N N . ALA A 1 70 ? -14.704 -3.346 7.995 1.00 97.19 70 ALA A N 1
ATOM 528 C CA . ALA A 1 70 ? -15.856 -2.599 8.490 1.00 97.19 70 ALA A CA 1
ATOM 529 C C . ALA A 1 70 ? -15.473 -1.180 8.937 1.00 97.19 70 ALA A C 1
ATOM 531 O O . ALA A 1 70 ? -16.176 -0.237 8.566 1.00 97.19 70 ALA A O 1
ATOM 532 N N . TYR A 1 71 ? -14.349 -1.026 9.646 1.00 97.88 71 TYR A N 1
ATOM 533 C CA . TYR A 1 71 ? -13.799 0.278 10.026 1.00 97.88 71 TYR A CA 1
ATOM 534 C C . TYR A 1 71 ? -13.538 1.156 8.795 1.00 97.88 71 TYR A C 1
ATOM 536 O O . TYR A 1 71 ? -14.079 2.256 8.686 1.00 97.88 71 TYR A O 1
ATOM 544 N N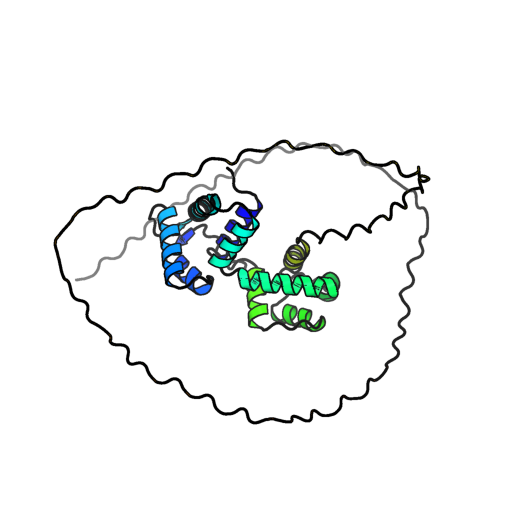 . TYR A 1 72 ? -12.797 0.644 7.807 1.00 97.69 72 TYR A N 1
ATOM 545 C CA . TYR A 1 72 ? -12.490 1.415 6.598 1.00 97.69 72 TYR A CA 1
ATOM 546 C C . TYR A 1 72 ? -13.711 1.673 5.715 1.00 97.69 72 TYR A C 1
ATOM 548 O O . TYR A 1 72 ? -13.784 2.704 5.051 1.00 97.69 72 TYR A O 1
ATOM 556 N N . ARG A 1 73 ? -14.710 0.787 5.726 1.00 96.88 73 ARG A N 1
ATOM 557 C CA . ARG A 1 73 ? -15.991 1.048 5.064 1.00 96.88 73 ARG A CA 1
ATOM 558 C C . ARG A 1 73 ? -16.729 2.215 5.722 1.00 96.88 73 ARG A C 1
ATOM 560 O O . ARG A 1 73 ? -17.282 3.040 5.005 1.00 96.88 73 ARG A O 1
ATOM 567 N N . LEU A 1 74 ? -16.734 2.291 7.056 1.00 96.62 74 LEU A N 1
ATOM 568 C CA . LEU A 1 74 ? -17.343 3.407 7.782 1.00 96.62 74 LEU A CA 1
ATOM 569 C C . LEU A 1 74 ? -16.600 4.717 7.496 1.00 96.62 74 LEU A C 1
ATOM 571 O O . LEU A 1 74 ? -17.232 5.701 7.121 1.00 96.62 74 LEU A O 1
ATOM 575 N N . LEU A 1 75 ? -15.269 4.697 7.597 1.00 95.81 75 LEU A N 1
ATOM 576 C CA . LEU A 1 75 ? -14.409 5.848 7.319 1.00 95.81 75 LEU A CA 1
ATOM 577 C C . LEU A 1 75 ? -14.553 6.336 5.868 1.00 95.81 75 LEU A C 1
ATOM 579 O O . LEU A 1 75 ? -14.638 7.532 5.602 1.00 95.81 75 LEU A O 1
ATOM 583 N N . GLY A 1 76 ? -14.656 5.402 4.921 1.00 95.81 76 GLY A N 1
ATOM 584 C CA . GLY A 1 76 ? -14.791 5.696 3.498 1.00 95.81 76 GLY A CA 1
ATOM 585 C C . GLY A 1 76 ? -16.122 6.334 3.094 1.00 95.81 76 GLY A C 1
ATOM 586 O O . GLY A 1 76 ? -16.195 6.886 1.998 1.00 95.81 76 GLY A O 1
ATOM 587 N N . ASN A 1 77 ? -17.158 6.307 3.941 1.00 96.06 77 ASN A N 1
ATOM 588 C CA . ASN A 1 77 ? -18.447 6.936 3.626 1.00 96.06 77 ASN A CA 1
ATOM 589 C C . ASN A 1 77 ? -18.344 8.463 3.482 1.00 96.06 77 ASN A C 1
ATOM 591 O O . ASN A 1 77 ? -19.152 9.053 2.772 1.00 96.06 77 ASN A O 1
ATOM 595 N N . GLY A 1 78 ? -17.361 9.093 4.136 1.00 95.38 78 GLY A N 1
ATOM 596 C CA . GLY A 1 78 ? -17.094 10.530 4.013 1.00 95.38 78 GLY A CA 1
ATOM 597 C C . GLY A 1 78 ? -16.188 10.906 2.837 1.00 95.38 78 GLY A C 1
ATOM 598 O O . GLY A 1 78 ? -15.945 12.088 2.618 1.00 95.38 78 GLY A O 1
ATOM 599 N N . VAL A 1 79 ? -15.669 9.925 2.091 1.00 96.75 79 VAL A N 1
ATOM 600 C CA . VAL A 1 79 ? -14.695 10.150 1.017 1.00 96.75 79 VAL A CA 1
ATOM 601 C C . VAL A 1 79 ? -15.352 9.908 -0.337 1.00 96.75 79 VAL A C 1
ATOM 603 O O . VAL A 1 79 ? -15.691 8.773 -0.685 1.00 96.75 79 VAL A O 1
ATOM 606 N N . GLU A 1 80 ? -15.516 10.973 -1.121 1.00 96.38 80 GLU A N 1
ATOM 607 C CA . GLU A 1 80 ? -16.214 10.921 -2.412 1.00 96.38 80 GLU A CA 1
ATOM 608 C C . GLU A 1 80 ? -15.413 10.167 -3.480 1.00 96.38 80 GLU A C 1
ATOM 610 O O . GLU A 1 80 ? -15.950 9.306 -4.178 1.00 96.38 80 GLU A O 1
ATOM 615 N N . ARG A 1 81 ? -14.112 10.456 -3.603 1.00 96.12 81 ARG A N 1
ATOM 616 C CA . ARG A 1 81 ? -13.259 9.898 -4.660 1.00 96.12 81 ARG A CA 1
ATOM 617 C C . ARG A 1 81 ? -12.500 8.673 -4.165 1.00 96.12 81 ARG A C 1
ATOM 619 O O . ARG A 1 81 ? -11.820 8.718 -3.146 1.00 96.12 81 ARG A O 1
ATOM 626 N N . ASP A 1 82 ? -12.527 7.597 -4.949 1.00 94.62 82 ASP A N 1
ATOM 627 C CA . ASP A 1 82 ? -11.801 6.354 -4.639 1.00 94.62 82 ASP A CA 1
ATOM 628 C C . ASP A 1 82 ? -10.291 6.560 -4.493 1.00 94.62 82 ASP A C 1
ATOM 630 O O . ASP A 1 82 ? -9.653 5.899 -3.678 1.00 94.62 82 ASP A O 1
ATOM 634 N N . ARG A 1 83 ? -9.733 7.510 -5.252 1.00 90.44 83 ARG A N 1
ATOM 635 C CA . ARG A 1 83 ? -8.318 7.878 -5.165 1.00 90.44 83 ARG A CA 1
ATOM 636 C C . ARG A 1 83 ? -7.957 8.434 -3.787 1.00 90.44 83 ARG A C 1
ATOM 638 O O . ARG A 1 83 ? -6.993 7.969 -3.199 1.00 90.44 83 ARG A O 1
ATOM 645 N N . ASP A 1 84 ? -8.755 9.360 -3.261 1.00 95.12 84 ASP A N 1
ATOM 646 C CA . ASP A 1 84 ? -8.498 9.975 -1.953 1.00 95.12 84 ASP A CA 1
ATOM 647 C C . ASP A 1 84 ? -8.606 8.926 -0.832 1.00 95.12 84 ASP A C 1
ATOM 649 O O . ASP A 1 84 ? -7.835 8.938 0.124 1.00 95.12 84 ASP A O 1
ATOM 653 N N . PHE A 1 85 ? -9.529 7.967 -0.976 1.00 95.56 85 PHE A N 1
ATOM 654 C CA . PHE A 1 85 ? -9.660 6.848 -0.043 1.00 95.56 85 PHE A CA 1
ATOM 655 C C . PHE A 1 85 ? -8.440 5.924 -0.083 1.00 95.56 85 PHE A C 1
ATOM 657 O O . PHE A 1 85 ? -7.937 5.513 0.960 1.00 95.56 85 PHE A O 1
ATOM 664 N N . GLU A 1 86 ? -7.960 5.585 -1.279 1.00 92.38 86 GLU A N 1
ATOM 665 C CA . GLU A 1 86 ? -6.730 4.816 -1.429 1.00 92.38 86 GLU A CA 1
ATOM 666 C C . GLU A 1 86 ? -5.551 5.519 -0.786 1.00 92.38 86 GLU A C 1
ATOM 668 O O . GLU A 1 86 ? -4.832 4.886 -0.023 1.00 92.38 86 GLU A O 1
ATOM 673 N N . ASP A 1 87 ? -5.371 6.806 -1.063 1.00 90.25 87 ASP A N 1
ATOM 674 C CA . ASP A 1 87 ? -4.252 7.578 -0.535 1.00 90.25 87 ASP A CA 1
ATOM 675 C C . ASP A 1 87 ? -4.319 7.664 0.999 1.00 90.25 87 ASP A C 1
ATOM 677 O O . ASP A 1 87 ? -3.296 7.497 1.662 1.00 90.25 87 ASP A O 1
ATOM 681 N N . LEU A 1 88 ? -5.521 7.761 1.579 1.00 94.62 88 LEU A N 1
ATOM 682 C CA . LEU A 1 88 ? -5.739 7.652 3.025 1.00 94.62 88 LEU A CA 1
ATOM 683 C C . LEU A 1 88 ? -5.299 6.287 3.575 1.00 94.62 88 LEU A C 1
ATOM 685 O O . LEU A 1 88 ? -4.495 6.222 4.506 1.00 94.62 88 LEU A O 1
ATOM 689 N N . VAL A 1 89 ? -5.786 5.179 3.000 1.00 94.38 89 VAL A N 1
ATOM 690 C CA . VAL A 1 89 ? -5.399 3.824 3.443 1.00 94.38 89 VAL A CA 1
ATOM 691 C C . VAL A 1 89 ? -3.891 3.628 3.271 1.00 94.38 89 VAL A C 1
ATOM 693 O O . VAL A 1 89 ? -3.221 3.069 4.138 1.00 94.38 89 VAL A O 1
ATOM 696 N N . ARG A 1 90 ? -3.325 4.126 2.171 1.00 88.88 90 ARG A N 1
ATOM 697 C CA . ARG A 1 90 ? -1.892 4.063 1.900 1.00 88.88 90 ARG A CA 1
ATOM 698 C C . ARG A 1 90 ? -1.080 4.829 2.935 1.00 88.88 90 ARG A C 1
ATOM 700 O O . ARG A 1 90 ? -0.038 4.331 3.356 1.00 88.88 90 ARG A O 1
ATOM 707 N N . HIS A 1 91 ? -1.554 5.996 3.354 1.00 90.19 91 HIS A N 1
ATOM 708 C CA . HIS A 1 91 ? -0.906 6.811 4.372 1.00 90.19 91 HIS A CA 1
ATOM 709 C C . HIS A 1 91 ? -0.913 6.120 5.742 1.00 90.19 91 HIS A C 1
ATOM 711 O O . HIS A 1 91 ? 0.124 6.041 6.400 1.00 90.19 91 HIS A O 1
ATOM 717 N N . HIS A 1 92 ? -2.042 5.511 6.121 1.00 93.19 92 HIS A N 1
ATOM 718 C CA . HIS A 1 92 ? -2.160 4.767 7.378 1.00 93.19 92 HIS A CA 1
ATOM 719 C C . HIS A 1 92 ? -1.199 3.567 7.462 1.00 93.19 92 HIS A C 1
ATOM 721 O O . HIS A 1 92 ? -0.729 3.252 8.553 1.00 93.19 92 HIS A O 1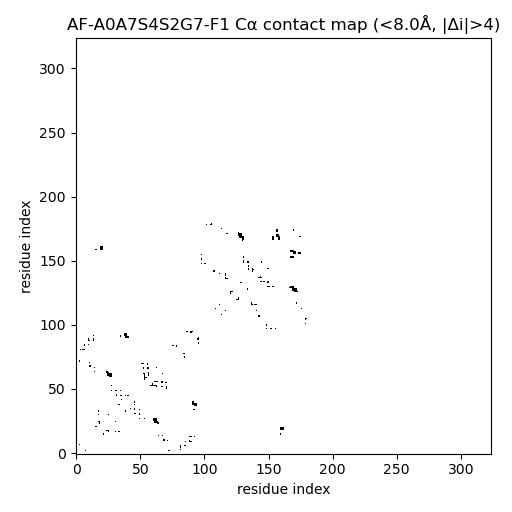
ATOM 727 N N . TRP A 1 93 ? -0.884 2.910 6.336 1.00 90.88 93 TRP A N 1
ATOM 728 C CA . TRP A 1 93 ? -0.140 1.634 6.305 1.00 90.88 93 TRP A CA 1
ATOM 729 C C . TRP A 1 93 ? 1.186 1.660 5.525 1.00 90.88 93 TRP A C 1
ATOM 731 O O . TRP A 1 93 ? 1.693 0.603 5.131 1.00 90.88 93 TRP A O 1
ATOM 741 N N . GLY A 1 94 ? 1.742 2.845 5.262 1.00 75.81 94 GLY A N 1
ATOM 742 C CA . GLY A 1 94 ? 3.086 2.978 4.680 1.00 75.81 94 GLY A CA 1
ATOM 743 C C . GLY A 1 94 ? 3.211 2.534 3.233 1.00 75.81 94 GLY A C 1
ATOM 744 O O . GLY A 1 94 ? 4.211 1.942 2.825 1.00 75.81 94 GLY A O 1
ATOM 745 N N . PHE A 1 95 ? 2.171 2.756 2.438 1.00 70.94 95 PHE A N 1
ATOM 746 C CA . PHE A 1 95 ? 2.252 2.564 0.992 1.00 70.94 95 PHE A CA 1
ATOM 747 C C . PHE A 1 95 ? 2.700 3.821 0.256 1.00 70.94 95 PHE A C 1
ATOM 749 O O . PHE A 1 95 ? 2.984 3.702 -0.931 1.00 70.94 95 PHE A O 1
ATOM 756 N N . ALA A 1 96 ? 2.746 4.989 0.905 1.00 71.06 96 ALA A N 1
ATOM 757 C CA . ALA A 1 96 ? 3.116 6.241 0.245 1.00 71.06 96 ALA A CA 1
ATOM 758 C C . ALA A 1 96 ? 4.499 6.122 -0.416 1.00 71.06 96 ALA A C 1
ATOM 760 O O . ALA A 1 96 ? 4.598 6.196 -1.633 1.00 71.06 96 ALA A O 1
ATOM 761 N N . GLU A 1 97 ? 5.521 5.738 0.350 1.00 75.12 97 GLU A N 1
ATOM 762 C CA . GLU A 1 97 ? 6.898 5.615 -0.151 1.00 75.12 97 GLU A CA 1
ATOM 763 C C . GLU A 1 97 ? 7.046 4.582 -1.274 1.00 75.12 97 GLU A C 1
ATOM 765 O O . GLU A 1 97 ? 7.754 4.803 -2.252 1.00 75.12 97 GLU A O 1
ATOM 770 N N . VAL A 1 98 ? 6.378 3.431 -1.142 1.00 79.81 98 VAL A N 1
ATOM 771 C CA . VAL A 1 98 ? 6.423 2.382 -2.170 1.00 79.81 98 VAL A CA 1
ATOM 772 C C . VAL A 1 98 ? 5.677 2.834 -3.424 1.00 79.81 98 VAL A C 1
ATOM 774 O O . VAL A 1 98 ? 6.095 2.498 -4.524 1.00 79.81 98 VAL A O 1
ATOM 777 N N . SER A 1 99 ? 4.594 3.598 -3.281 1.00 78.56 99 SER A N 1
ATOM 778 C CA . SER A 1 99 ? 3.835 4.127 -4.419 1.00 78.56 99 SER A CA 1
ATOM 779 C C . SER A 1 99 ? 4.622 5.208 -5.151 1.00 78.56 99 SER A C 1
ATOM 781 O O . SER A 1 99 ? 4.717 5.135 -6.370 1.00 78.56 99 SER A O 1
ATOM 783 N N . ASP A 1 100 ? 5.262 6.125 -4.422 1.00 83.50 100 ASP A N 1
ATOM 784 C CA . ASP A 1 100 ? 6.132 7.158 -4.994 1.00 83.50 100 ASP A CA 1
ATOM 785 C C . ASP A 1 100 ? 7.293 6.523 -5.765 1.00 83.50 100 ASP A C 1
ATOM 787 O O . ASP A 1 100 ? 7.585 6.891 -6.903 1.00 83.50 100 ASP A O 1
ATOM 791 N N . LEU A 1 101 ? 7.907 5.497 -5.172 1.00 85.94 101 LEU A N 1
ATOM 792 C CA . LEU A 1 101 ? 8.974 4.729 -5.797 1.00 85.94 101 LEU A CA 1
ATOM 793 C C . LEU A 1 101 ? 8.488 3.981 -7.044 1.00 85.94 101 LEU A C 1
ATOM 795 O O . LEU A 1 101 ? 9.170 3.970 -8.064 1.00 85.94 101 LEU A O 1
ATOM 799 N N . LEU A 1 102 ? 7.297 3.382 -6.998 1.00 84.88 102 LEU A N 1
ATOM 800 C CA . LEU A 1 102 ? 6.700 2.726 -8.160 1.00 84.88 102 LEU A CA 1
ATOM 801 C C . LEU A 1 102 ? 6.344 3.710 -9.264 1.00 84.88 102 LEU A C 1
ATOM 803 O O . LEU A 1 102 ? 6.494 3.367 -10.431 1.00 84.88 102 LEU A O 1
ATOM 807 N N . ASP A 1 103 ? 5.864 4.900 -8.933 1.00 85.12 103 ASP A N 1
ATOM 808 C CA . ASP A 1 103 ? 5.526 5.915 -9.923 1.00 85.12 103 ASP A CA 1
ATOM 809 C C . ASP A 1 103 ? 6.794 6.515 -10.555 1.00 85.12 103 ASP A C 1
ATOM 811 O O . ASP A 1 103 ? 6.835 6.690 -11.775 1.00 85.12 103 ASP A O 1
ATOM 815 N N . ASP A 1 104 ? 7.871 6.705 -9.783 1.00 86.38 104 ASP A N 1
ATOM 816 C CA . ASP A 1 104 ? 9.206 7.011 -10.318 1.00 86.38 104 ASP A CA 1
ATOM 817 C C . ASP A 1 104 ? 9.701 5.902 -11.260 1.00 86.38 104 ASP A C 1
ATOM 819 O O . ASP A 1 104 ? 10.093 6.177 -12.398 1.00 86.38 104 ASP A O 1
ATOM 823 N N . MET A 1 105 ? 9.602 4.637 -10.836 1.00 86.50 105 MET A N 1
ATOM 824 C CA . MET A 1 105 ? 9.948 3.490 -11.675 1.00 86.50 105 MET A CA 1
ATOM 825 C C . MET A 1 105 ? 9.109 3.457 -12.952 1.00 86.50 105 MET A C 1
ATOM 827 O O . MET A 1 105 ? 9.666 3.277 -14.028 1.00 86.50 105 MET A O 1
ATOM 831 N N . LYS A 1 106 ? 7.787 3.653 -12.882 1.00 85.25 106 LYS A N 1
ATOM 832 C CA . LYS A 1 106 ? 6.912 3.693 -14.067 1.00 85.25 106 LYS A CA 1
ATOM 833 C C . LYS A 1 106 ? 7.343 4.784 -15.035 1.00 85.25 106 LYS A C 1
ATOM 835 O O . LYS A 1 106 ? 7.432 4.513 -16.230 1.00 85.25 106 LYS A O 1
ATOM 840 N N . ASN A 1 107 ? 7.638 5.983 -14.537 1.00 84.31 107 ASN A N 1
ATOM 841 C CA . ASN A 1 107 ? 8.099 7.089 -15.370 1.00 84.31 107 ASN A CA 1
ATOM 842 C C . ASN A 1 107 ? 9.425 6.748 -16.061 1.00 84.31 107 ASN A C 1
ATOM 844 O O . ASN A 1 107 ? 9.552 6.933 -17.270 1.00 84.31 107 ASN A O 1
ATOM 848 N N . LYS A 1 108 ? 10.389 6.174 -15.334 1.00 83.44 108 LYS A N 1
ATOM 849 C CA . LYS A 1 108 ? 11.681 5.758 -15.902 1.00 83.44 108 LYS A CA 1
ATOM 850 C C . LYS A 1 108 ? 11.546 4.574 -16.865 1.00 83.44 108 LYS A C 1
ATOM 852 O O . LYS A 1 108 ? 12.148 4.571 -17.936 1.00 83.44 108 LYS A O 1
ATOM 857 N N . PHE A 1 109 ? 10.698 3.596 -16.559 1.00 81.44 109 PHE A N 1
ATOM 858 C CA . PHE A 1 109 ? 10.442 2.456 -17.440 1.00 81.44 109 PHE A CA 1
ATOM 859 C C . PHE A 1 109 ? 9.628 2.816 -18.679 1.00 81.44 109 PHE A C 1
ATOM 861 O O . PHE A 1 109 ? 9.791 2.156 -19.703 1.00 81.44 109 PHE A O 1
ATOM 868 N N . ALA A 1 110 ? 8.774 3.838 -18.627 1.00 77.25 110 ALA A N 1
ATOM 869 C CA . ALA A 1 110 ? 8.114 4.356 -19.821 1.00 77.25 110 ALA A CA 1
ATOM 870 C C . ALA A 1 110 ? 9.141 4.888 -20.834 1.00 77.25 110 ALA A C 1
ATOM 872 O O . ALA A 1 110 ? 8.920 4.786 -22.038 1.00 77.25 110 ALA A O 1
ATOM 873 N N . VAL A 1 111 ? 10.277 5.399 -20.347 1.00 63.81 111 VAL A N 1
ATOM 874 C CA . VAL A 1 111 ? 11.385 5.896 -21.174 1.00 63.81 111 VAL A CA 1
ATOM 875 C C . VAL A 1 111 ? 12.278 4.758 -21.680 1.00 63.81 111 VAL A C 1
ATOM 877 O O . VAL A 1 111 ? 12.656 4.759 -22.847 1.00 63.81 111 VAL A O 1
ATOM 880 N N . VAL A 1 112 ? 12.610 3.782 -20.827 1.00 67.12 112 VAL A N 1
ATOM 881 C CA . VAL A 1 112 ? 13.623 2.748 -21.137 1.00 67.12 112 VAL A CA 1
ATOM 882 C C . VAL A 1 112 ? 13.021 1.446 -21.695 1.00 67.12 112 VAL A C 1
ATOM 884 O O . VAL A 1 112 ? 13.702 0.673 -22.363 1.00 67.12 112 VAL A O 1
ATOM 887 N N . GLY A 1 113 ? 11.729 1.203 -21.477 1.00 75.81 113 GLY A N 1
ATOM 888 C CA . GLY A 1 113 ? 11.044 -0.030 -21.857 1.00 75.81 113 GLY A CA 1
ATOM 889 C C . GLY A 1 113 ? 11.217 -1.135 -20.811 1.00 75.81 113 GLY A C 1
ATOM 890 O O . GLY A 1 113 ? 12.235 -1.821 -20.746 1.00 75.81 113 GLY A O 1
ATOM 891 N N . LEU A 1 114 ? 10.164 -1.367 -20.025 1.00 71.44 114 LEU A N 1
ATOM 892 C CA . LEU A 1 114 ? 10.110 -2.353 -18.933 1.00 71.44 114 LEU A CA 1
ATOM 893 C C . LEU A 1 114 ? 10.437 -3.792 -19.371 1.00 71.44 114 LEU A C 1
ATOM 895 O O . LEU A 1 114 ? 11.014 -4.564 -18.616 1.00 71.44 114 LEU A O 1
ATOM 899 N N . ALA A 1 115 ? 10.101 -4.146 -20.612 1.00 68.19 115 ALA A N 1
ATOM 900 C CA . ALA A 1 115 ? 10.389 -5.464 -21.168 1.00 68.19 115 ALA A CA 1
ATOM 901 C C . ALA A 1 115 ? 11.883 -5.678 -21.452 1.00 68.19 115 ALA A C 1
ATOM 903 O O . ALA A 1 115 ? 12.347 -6.811 -21.398 1.00 68.19 115 ALA A O 1
ATOM 904 N N . TYR A 1 116 ? 12.641 -4.613 -21.739 1.00 79.31 116 TYR A N 1
ATOM 905 C CA . TYR A 1 116 ? 14.070 -4.719 -22.040 1.00 79.31 116 TYR A CA 1
ATOM 906 C C . TYR A 1 116 ? 14.888 -4.994 -20.773 1.00 79.31 116 TYR A C 1
ATOM 908 O O . TYR A 1 116 ? 15.781 -5.836 -20.783 1.00 79.31 116 TYR A O 1
ATOM 916 N N . ALA A 1 117 ? 14.493 -4.354 -19.669 1.00 73.88 117 ALA A N 1
ATOM 917 C CA . ALA A 1 117 ? 15.058 -4.507 -18.329 1.00 73.88 117 ALA A CA 1
ATOM 918 C C . ALA A 1 117 ? 15.180 -5.951 -17.855 1.00 73.88 117 ALA A C 1
ATOM 920 O O . ALA A 1 117 ? 16.216 -6.369 -17.351 1.00 73.88 117 ALA A O 1
ATOM 921 N N . PHE A 1 118 ? 14.103 -6.712 -18.025 1.00 81.88 118 PHE A N 1
ATOM 922 C CA . PHE A 1 118 ? 14.016 -8.073 -17.514 1.00 81.88 118 PHE A CA 1
ATOM 923 C C . PHE A 1 118 ? 14.158 -9.116 -18.615 1.00 81.88 118 PHE A C 1
ATOM 925 O O . PHE A 1 118 ? 14.027 -10.305 -18.335 1.00 81.88 118 PHE A O 1
ATOM 932 N N . ARG A 1 119 ? 14.444 -8.703 -19.859 1.00 84.62 119 ARG A N 1
ATOM 933 C CA . ARG A 1 119 ? 14.520 -9.622 -20.999 1.00 84.62 119 ARG A CA 1
ATOM 934 C C . ARG A 1 119 ? 15.560 -10.707 -20.764 1.00 84.62 119 ARG A C 1
ATOM 936 O O . ARG A 1 119 ? 15.244 -11.878 -20.898 1.00 84.62 119 ARG A O 1
ATOM 943 N N . HIS A 1 120 ? 16.756 -10.316 -20.332 1.00 83.38 120 HIS A N 1
ATOM 944 C CA . HIS A 1 120 ? 17.850 -11.254 -20.088 1.00 83.38 120 HIS A CA 1
ATOM 945 C C . HIS A 1 120 ? 17.530 -12.232 -18.947 1.00 83.38 120 HIS A C 1
ATOM 947 O O . HIS A 1 120 ? 17.834 -13.416 -19.031 1.00 83.38 120 HIS A O 1
ATOM 953 N N . THR A 1 121 ? 16.865 -11.758 -17.891 1.00 83.19 121 THR A N 1
ATOM 954 C CA . THR A 1 121 ? 16.432 -12.603 -16.770 1.00 83.19 121 THR A CA 1
ATOM 955 C C . THR A 1 121 ? 15.348 -13.597 -17.199 1.00 83.19 121 THR A C 1
ATOM 957 O O . THR A 1 121 ? 15.411 -14.776 -16.857 1.00 83.19 121 THR A O 1
ATOM 960 N N . LEU A 1 122 ? 14.381 -13.139 -18.000 1.00 83.62 122 LEU A N 1
ATOM 961 C CA . LEU A 1 122 ? 13.297 -13.970 -18.521 1.00 83.62 122 LEU A CA 1
ATOM 962 C C . LEU A 1 122 ? 13.796 -14.987 -19.560 1.00 83.62 122 LEU A C 1
ATOM 964 O O . LEU A 1 122 ? 13.348 -16.130 -19.547 1.00 83.62 122 LEU A O 1
ATOM 968 N N . GLU A 1 123 ? 14.751 -14.611 -20.415 1.00 88.19 123 GLU A N 1
ATOM 969 C CA . GLU A 1 123 ? 15.403 -15.503 -21.390 1.00 88.19 123 GLU A CA 1
ATOM 970 C C . GLU A 1 123 ? 16.166 -16.646 -20.703 1.00 88.19 123 GLU A C 1
ATOM 972 O O . GLU A 1 123 ? 16.224 -17.757 -21.225 1.00 88.19 123 GLU A O 1
ATOM 977 N N . GLN A 1 124 ? 16.699 -16.404 -19.503 1.00 87.19 124 GLN A N 1
ATOM 978 C CA . GLN A 1 124 ? 17.352 -17.426 -18.681 1.00 87.19 124 GLN A CA 1
ATOM 979 C C . GLN A 1 124 ? 16.364 -18.355 -17.953 1.00 87.19 124 GLN A C 1
ATOM 981 O O . GLN A 1 124 ? 16.792 -19.262 -17.241 1.00 87.19 124 GLN A O 1
ATOM 986 N N . GLY A 1 125 ? 15.052 -18.140 -18.103 1.00 82.81 125 GLY A N 1
ATOM 987 C CA . GLY A 1 125 ? 14.015 -18.897 -17.396 1.00 82.81 125 GLY A CA 1
ATOM 988 C C . GLY A 1 125 ? 13.930 -18.581 -15.899 1.00 82.81 125 GLY A C 1
ATOM 989 O O . GLY A 1 125 ? 13.235 -19.277 -15.160 1.00 82.81 125 GLY A O 1
ATOM 990 N N . ALA A 1 126 ? 14.621 -17.537 -15.430 1.00 82.25 126 ALA A N 1
ATOM 991 C CA . ALA A 1 126 ? 14.538 -17.088 -14.050 1.00 82.25 126 ALA A CA 1
ATOM 992 C C . ALA A 1 126 ? 13.295 -16.201 -13.881 1.00 82.25 126 ALA A C 1
ATOM 994 O O . ALA A 1 126 ? 13.294 -15.013 -14.197 1.00 82.25 126 ALA A O 1
ATOM 995 N N . HIS A 1 127 ? 12.208 -16.787 -13.381 1.00 82.94 127 HIS A N 1
ATOM 996 C CA . HIS A 1 127 ? 10.979 -16.047 -13.054 1.00 82.94 127 HIS A CA 1
ATOM 997 C C . HIS A 1 127 ? 11.061 -15.306 -11.710 1.00 82.94 127 HIS A C 1
ATOM 999 O O . HIS A 1 127 ? 10.239 -14.433 -11.419 1.00 82.94 127 HIS A O 1
ATOM 1005 N N . GLU A 1 128 ? 12.077 -15.644 -10.922 1.00 87.69 128 GLU A N 1
ATOM 1006 C CA . GLU A 1 128 ? 12.322 -15.168 -9.574 1.00 87.69 128 GLU A CA 1
ATOM 1007 C C . GLU A 1 128 ? 13.659 -14.430 -9.526 1.00 87.69 128 GLU A C 1
ATOM 1009 O O . GLU A 1 128 ? 14.710 -14.993 -9.833 1.00 87.69 128 GLU A O 1
ATOM 1014 N N . LEU A 1 129 ? 13.623 -13.157 -9.135 1.00 90.06 129 LEU A N 1
ATOM 1015 C CA . LEU A 1 129 ? 14.828 -12.364 -8.899 1.00 90.06 129 LEU A CA 1
ATOM 1016 C C . LEU A 1 129 ? 15.141 -12.325 -7.411 1.00 90.06 129 LEU A C 1
ATOM 1018 O O . LEU A 1 129 ? 14.237 -12.137 -6.603 1.00 90.06 129 LEU A O 1
ATOM 1022 N N . SER A 1 130 ? 16.420 -12.445 -7.053 1.00 92.00 130 SER A N 1
ATOM 1023 C CA . SER A 1 130 ? 16.905 -12.082 -5.720 1.00 92.00 130 SER A CA 1
ATOM 1024 C C . SER A 1 130 ? 16.958 -10.557 -5.567 1.00 92.00 130 SER A C 1
ATOM 1026 O O . SER A 1 130 ? 16.935 -9.821 -6.554 1.00 92.00 130 SER A O 1
ATOM 1028 N N . CYS A 1 131 ? 17.054 -10.060 -4.329 1.00 91.19 131 CYS A N 1
ATOM 1029 C CA . CYS A 1 131 ? 17.173 -8.619 -4.069 1.00 91.19 131 CYS A CA 1
ATOM 1030 C C . CYS A 1 131 ? 18.398 -8.005 -4.767 1.00 91.19 131 CYS A C 1
ATOM 1032 O O . CYS A 1 131 ? 18.300 -6.917 -5.333 1.00 91.19 131 CYS A O 1
ATOM 1034 N N . ASP A 1 132 ? 19.526 -8.719 -4.765 1.00 92.31 132 ASP A N 1
ATOM 1035 C CA . ASP A 1 132 ? 20.760 -8.262 -5.406 1.00 92.31 132 ASP A CA 1
ATOM 1036 C C . ASP A 1 132 ? 20.631 -8.289 -6.934 1.00 92.31 132 ASP A C 1
ATOM 1038 O O . ASP A 1 132 ? 20.954 -7.302 -7.590 1.00 92.31 132 ASP A O 1
ATOM 1042 N N . GLY A 1 133 ? 20.056 -9.361 -7.497 1.00 90.94 133 GLY A N 1
ATOM 1043 C CA . GLY A 1 133 ? 19.811 -9.459 -8.938 1.00 90.94 133 GLY A CA 1
ATOM 1044 C C . GLY A 1 133 ? 18.824 -8.403 -9.441 1.00 90.94 133 GLY A C 1
ATOM 1045 O O . GLY A 1 133 ? 19.003 -7.844 -10.520 1.00 90.94 133 GLY A O 1
ATOM 1046 N N . PHE A 1 134 ? 17.808 -8.067 -8.641 1.00 91.56 134 PHE A N 1
ATOM 1047 C CA . 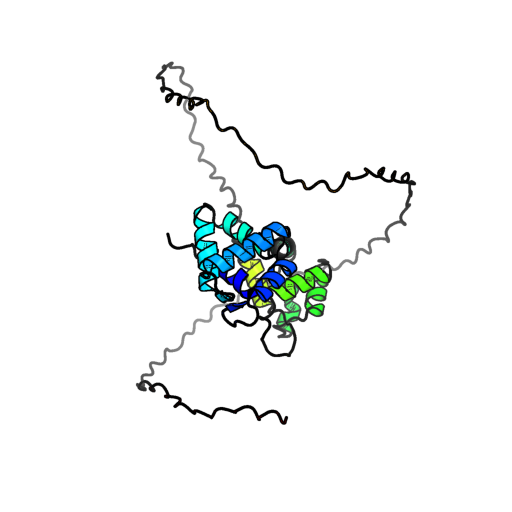PHE A 1 134 ? 16.890 -6.973 -8.949 1.00 91.56 134 PHE A CA 1
ATOM 1048 C C . PHE A 1 134 ? 17.600 -5.612 -8.927 1.00 91.56 134 PHE A C 1
ATOM 1050 O O . PHE A 1 134 ? 17.417 -4.815 -9.843 1.00 91.56 134 PHE A O 1
ATOM 1057 N N . SER A 1 135 ? 18.456 -5.356 -7.931 1.00 92.62 135 SER A N 1
ATOM 1058 C CA . SER A 1 135 ? 19.251 -4.123 -7.873 1.00 92.62 135 SER A CA 1
ATOM 1059 C C . SER A 1 135 ? 20.211 -3.995 -9.058 1.00 92.62 135 SER A C 1
ATOM 1061 O O . SER A 1 135 ? 20.368 -2.904 -9.604 1.00 92.62 135 SER A O 1
ATOM 1063 N N . GLU A 1 136 ? 20.849 -5.094 -9.461 1.00 91.56 136 GLU A N 1
ATOM 1064 C CA . GLU A 1 136 ? 21.744 -5.128 -10.617 1.00 91.56 136 GLU A CA 1
ATOM 1065 C C . GLU A 1 136 ? 20.980 -4.846 -11.917 1.00 91.56 136 GLU A C 1
ATOM 1067 O O . GLU A 1 136 ? 21.408 -4.005 -12.707 1.00 91.56 136 GLU A O 1
ATOM 1072 N N . ALA A 1 137 ? 19.810 -5.467 -12.101 1.00 89.19 137 ALA A N 1
ATOM 1073 C CA . ALA A 1 137 ? 18.953 -5.233 -13.261 1.00 89.19 137 ALA A CA 1
ATOM 1074 C C . ALA A 1 137 ? 18.512 -3.762 -13.376 1.00 89.19 137 ALA A C 1
ATOM 1076 O O . ALA A 1 137 ? 18.502 -3.204 -14.471 1.00 89.19 137 ALA A O 1
ATOM 1077 N N . LEU A 1 138 ? 18.202 -3.099 -12.254 1.00 90.19 138 LEU A N 1
ATOM 1078 C CA . LEU A 1 138 ? 17.907 -1.660 -12.251 1.00 90.19 138 LEU A CA 1
ATOM 1079 C C . LEU A 1 138 ? 19.142 -0.826 -12.624 1.00 90.19 138 LEU A C 1
ATOM 1081 O O . LEU A 1 138 ? 19.036 0.099 -13.432 1.00 90.19 138 LEU A O 1
ATOM 1085 N N . GLY A 1 139 ? 20.320 -1.200 -12.116 1.00 90.56 139 GLY A N 1
ATOM 1086 C CA . GLY A 1 139 ? 21.587 -0.549 -12.450 1.00 90.56 139 GLY A CA 1
ATOM 1087 C C . GLY A 1 139 ? 21.938 -0.633 -13.939 1.00 90.56 139 GLY A C 1
ATOM 1088 O O . GLY A 1 139 ? 22.400 0.352 -14.513 1.00 90.56 139 GLY A O 1
ATOM 1089 N N . GLN A 1 140 ? 21.638 -1.758 -14.598 1.00 88.19 140 GLN A N 1
ATOM 1090 C CA . GLN A 1 140 ? 21.826 -1.927 -16.049 1.00 88.19 140 GLN A CA 1
ATOM 1091 C C . GLN A 1 140 ? 20.979 -0.953 -16.888 1.00 88.19 140 GLN A C 1
ATOM 1093 O O . GLN A 1 140 ? 21.301 -0.691 -18.045 1.00 88.19 140 GLN A O 1
ATOM 1098 N N . LEU A 1 141 ? 19.925 -0.380 -16.304 1.00 85.31 141 LEU A N 1
ATOM 1099 C CA . LEU A 1 141 ? 19.035 0.595 -16.945 1.00 85.31 141 LEU A CA 1
ATOM 1100 C C . LEU A 1 141 ? 19.401 2.040 -16.601 1.00 85.31 141 LEU A C 1
ATOM 1102 O O . LEU A 1 141 ? 18.651 2.957 -16.934 1.00 85.31 141 LEU A O 1
ATOM 1106 N N . GLY A 1 142 ? 20.512 2.246 -15.888 1.00 88.88 142 GLY A N 1
ATOM 1107 C CA . GLY A 1 142 ? 20.896 3.551 -15.354 1.00 88.88 142 GLY A CA 1
ATOM 1108 C C . GLY A 1 142 ? 19.985 4.032 -14.222 1.00 88.88 142 GLY A C 1
ATOM 1109 O O . GLY A 1 142 ? 19.950 5.225 -13.927 1.00 88.88 142 GLY A O 1
ATOM 1110 N N . MET A 1 143 ? 19.224 3.131 -13.592 1.00 90.06 143 MET A N 1
ATOM 1111 C CA . MET A 1 143 ? 18.392 3.458 -12.439 1.00 90.06 143 MET A CA 1
ATOM 1112 C C . MET A 1 143 ? 19.091 3.023 -11.158 1.00 90.06 143 MET A C 1
ATOM 1114 O O . MET A 1 143 ? 19.298 1.838 -10.908 1.00 90.06 143 MET A O 1
ATOM 1118 N N . HIS A 1 144 ? 19.418 3.996 -10.318 1.00 91.62 144 HIS A N 1
ATOM 1119 C CA . HIS A 1 144 ? 20.043 3.748 -9.028 1.00 91.62 144 HIS A CA 1
ATOM 1120 C C . HIS A 1 144 ? 19.045 4.047 -7.916 1.00 91.62 144 HIS A C 1
ATOM 1122 O O . HIS A 1 144 ? 18.577 5.175 -7.781 1.00 91.62 144 HIS A O 1
ATOM 1128 N N . TYR A 1 145 ? 18.743 3.021 -7.129 1.00 92.88 145 TYR A N 1
ATOM 1129 C CA . TYR A 1 145 ? 17.945 3.117 -5.915 1.00 92.88 145 TYR A CA 1
ATOM 1130 C C . TYR A 1 145 ? 18.814 2.739 -4.724 1.00 92.88 145 TYR A C 1
ATOM 1132 O O . TYR A 1 145 ? 19.717 1.905 -4.833 1.00 92.88 145 TYR A O 1
ATOM 1140 N N . SER A 1 146 ? 18.551 3.344 -3.572 1.00 94.62 146 SER A N 1
ATOM 1141 C CA . SER A 1 146 ? 19.210 2.947 -2.334 1.00 94.62 146 SER A CA 1
ATOM 1142 C C . SER A 1 146 ? 18.846 1.502 -1.980 1.00 94.62 146 SER A C 1
ATOM 1144 O O . SER A 1 146 ? 17.730 1.038 -2.224 1.00 94.62 146 SER A O 1
ATOM 1146 N N . GLY A 1 147 ? 19.757 0.775 -1.327 1.00 92.75 147 GLY A N 1
ATOM 1147 C CA . GLY A 1 147 ? 19.478 -0.604 -0.905 1.00 92.75 147 GLY A CA 1
ATOM 1148 C C . GLY A 1 147 ? 18.247 -0.726 0.009 1.00 92.75 147 GLY A C 1
ATOM 1149 O O . GLY A 1 147 ? 17.580 -1.759 0.016 1.00 92.75 147 GLY A O 1
ATOM 1150 N N . ALA A 1 148 ? 17.904 0.335 0.746 1.00 90.38 148 ALA A N 1
ATOM 1151 C CA . ALA A 1 148 ? 16.688 0.397 1.552 1.00 90.38 148 ALA A CA 1
ATOM 1152 C C . ALA A 1 148 ? 15.415 0.480 0.691 1.00 90.38 148 ALA A C 1
ATOM 1154 O O . ALA A 1 148 ? 14.436 -0.196 0.988 1.00 90.38 148 ALA A O 1
ATOM 1155 N N . GLU A 1 149 ? 15.414 1.268 -0.387 1.00 91.31 149 GLU A N 1
ATOM 1156 C CA . GLU A 1 149 ? 14.302 1.347 -1.349 1.00 91.31 149 GLU A CA 1
ATOM 1157 C C . GLU A 1 149 ? 14.095 0.029 -2.086 1.00 91.31 149 GLU A C 1
ATOM 1159 O O . GLU A 1 149 ? 12.970 -0.468 -2.146 1.00 91.31 149 GLU A O 1
ATOM 1164 N N . VAL A 1 150 ? 15.185 -0.582 -2.559 1.00 92.06 150 VAL A N 1
ATOM 1165 C CA . VAL A 1 150 ? 15.137 -1.893 -3.217 1.00 92.06 150 VAL A CA 1
ATOM 1166 C C . VAL A 1 150 ? 14.537 -2.932 -2.271 1.00 92.06 150 VAL A C 1
ATOM 1168 O O . VAL A 1 150 ? 13.597 -3.627 -2.649 1.00 92.06 150 VAL A O 1
ATOM 1171 N N . ARG A 1 151 ? 14.999 -2.993 -1.014 1.00 89.56 151 ARG A N 1
ATOM 1172 C CA . ARG A 1 151 ? 14.431 -3.898 0.001 1.00 89.56 151 ARG A CA 1
ATOM 1173 C C . ARG A 1 151 ? 12.962 -3.608 0.295 1.00 89.56 151 ARG A C 1
ATOM 1175 O O . ARG A 1 151 ? 12.198 -4.554 0.443 1.00 89.56 151 ARG A O 1
ATOM 1182 N N . ARG A 1 152 ? 12.549 -2.337 0.345 1.00 86.12 152 ARG A N 1
ATOM 1183 C CA . ARG A 1 152 ? 11.142 -1.952 0.550 1.00 86.12 152 ARG A CA 1
ATOM 1184 C C . ARG A 1 152 ? 10.243 -2.420 -0.595 1.00 86.12 152 ARG A C 1
ATOM 1186 O O . ARG A 1 152 ? 9.178 -2.967 -0.323 1.00 86.12 152 ARG A O 1
ATOM 1193 N N . LEU A 1 153 ? 10.669 -2.267 -1.853 1.00 87.38 153 LEU A N 1
A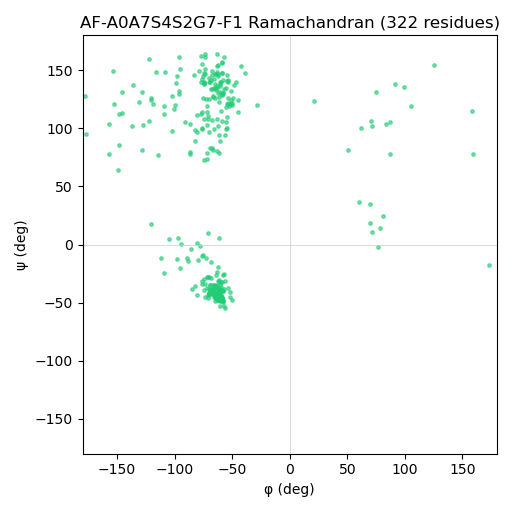TOM 1194 C CA . LEU A 1 153 ? 9.959 -2.849 -3.005 1.00 87.38 153 LEU A CA 1
ATOM 1195 C C . LEU A 1 153 ? 9.876 -4.363 -2.870 1.00 87.38 153 LEU A C 1
ATOM 1197 O O . LEU A 1 153 ? 8.816 -4.959 -3.039 1.00 87.38 153 LEU A O 1
ATOM 1201 N N . PHE A 1 154 ? 10.995 -4.979 -2.517 1.00 87.00 154 PHE A N 1
ATOM 1202 C CA . PHE A 1 154 ? 11.086 -6.417 -2.387 1.00 87.00 154 PHE A CA 1
ATOM 1203 C C . PHE A 1 154 ? 10.157 -6.968 -1.298 1.00 87.00 154 PHE A C 1
ATOM 1205 O O . PHE A 1 154 ? 9.472 -7.959 -1.516 1.00 87.00 154 PHE A O 1
ATOM 1212 N N . ASP A 1 155 ? 10.064 -6.298 -0.151 1.00 83.19 155 ASP A N 1
ATOM 1213 C CA . ASP A 1 155 ? 9.131 -6.651 0.922 1.00 83.19 155 ASP A CA 1
ATOM 1214 C C . ASP A 1 155 ? 7.666 -6.368 0.540 1.00 83.19 155 ASP A C 1
ATOM 1216 O O . ASP A 1 155 ? 6.758 -7.034 1.034 1.00 83.19 155 ASP A O 1
ATOM 1220 N N . ALA A 1 156 ? 7.418 -5.395 -0.343 1.00 81.62 156 ALA A N 1
ATOM 1221 C CA . ALA A 1 156 ? 6.077 -5.053 -0.809 1.00 81.62 156 ALA A CA 1
ATOM 1222 C C . ALA A 1 156 ? 5.514 -6.042 -1.843 1.00 81.62 156 ALA A C 1
ATOM 1224 O O . ALA A 1 156 ? 4.300 -6.251 -1.880 1.00 81.62 156 ALA A O 1
ATOM 1225 N N . PHE A 1 157 ? 6.378 -6.609 -2.688 1.00 82.44 157 PHE A N 1
ATOM 1226 C CA . PHE A 1 157 ? 6.000 -7.484 -3.804 1.00 82.44 157 PHE A CA 1
ATOM 1227 C C . PHE A 1 157 ? 6.429 -8.938 -3.635 1.00 82.44 157 PHE A C 1
ATOM 1229 O O . PHE A 1 157 ? 5.984 -9.791 -4.404 1.00 82.44 157 PHE A O 1
ATOM 1236 N N . GLY A 1 158 ? 7.277 -9.218 -2.649 1.00 81.00 158 GLY A N 1
ATOM 1237 C CA . GLY A 1 158 ? 7.688 -10.564 -2.303 1.00 81.00 158 GLY A CA 1
ATOM 1238 C C . GLY A 1 158 ? 6.511 -11.417 -1.822 1.00 81.00 158 GLY A C 1
ATOM 1239 O O . GLY A 1 158 ? 5.438 -10.897 -1.483 1.00 81.00 158 GLY A O 1
ATOM 1240 N N . PRO A 1 159 ? 6.692 -12.744 -1.791 1.00 76.31 159 PRO A N 1
ATOM 1241 C CA . PRO A 1 159 ? 5.684 -13.645 -1.269 1.00 76.31 159 PRO A CA 1
ATOM 1242 C C . PRO A 1 159 ? 5.361 -13.294 0.193 1.00 76.31 159 PRO A C 1
ATOM 1244 O O . PRO A 1 159 ? 6.240 -12.833 0.934 1.00 76.31 159 PRO A O 1
ATOM 1247 N N . PRO A 1 160 ? 4.104 -13.507 0.631 1.00 67.00 160 PRO A N 1
ATOM 1248 C CA . PRO A 1 160 ? 3.718 -13.292 2.019 1.00 67.00 160 PRO A CA 1
ATOM 1249 C C . PRO A 1 160 ? 4.637 -14.089 2.951 1.00 67.00 160 PRO A C 1
ATOM 1251 O O . PRO A 1 160 ? 5.137 -15.166 2.608 1.00 67.00 160 PRO A O 1
ATOM 1254 N N . ARG A 1 161 ? 4.904 -13.518 4.128 1.00 63.84 161 ARG A N 1
ATOM 1255 C CA . ARG A 1 161 ? 5.905 -13.998 5.086 1.00 63.84 161 ARG A CA 1
ATOM 1256 C C . ARG A 1 161 ? 5.415 -15.293 5.749 1.00 63.84 161 ARG A C 1
ATOM 1258 O O . ARG A 1 161 ? 4.949 -15.288 6.879 1.00 63.84 161 ARG A O 1
ATOM 1265 N N . GLY A 1 162 ? 5.555 -16.394 5.026 1.00 64.88 162 GLY A N 1
ATOM 1266 C CA . GLY A 1 162 ? 5.041 -17.719 5.374 1.00 64.88 162 GLY A CA 1
ATOM 1267 C C . GLY A 1 162 ? 5.218 -18.735 4.243 1.00 64.88 162 GLY A C 1
ATOM 1268 O O . GLY A 1 162 ? 5.220 -19.937 4.497 1.00 64.88 162 GLY A O 1
ATOM 1269 N N . ALA A 1 163 ? 5.452 -18.264 3.010 1.00 63.25 163 ALA A N 1
ATOM 1270 C CA . ALA A 1 163 ? 5.982 -19.102 1.942 1.00 63.25 163 ALA A CA 1
ATOM 1271 C C . ALA A 1 163 ? 7.343 -19.689 2.356 1.00 63.25 163 ALA A C 1
ATOM 1273 O O . ALA A 1 163 ? 8.076 -19.075 3.134 1.00 63.25 163 ALA A O 1
ATOM 1274 N N . ALA A 1 164 ? 7.622 -20.904 1.879 1.00 66.19 164 ALA A N 1
ATOM 1275 C CA . ALA A 1 164 ? 8.718 -21.767 2.308 1.00 66.19 164 ALA A CA 1
ATOM 1276 C C . ALA A 1 164 ? 10.039 -21.017 2.604 1.00 66.19 164 ALA A C 1
ATOM 1278 O O . ALA A 1 164 ? 10.370 -20.055 1.916 1.00 66.19 164 ALA A O 1
ATOM 1279 N N . PRO A 1 165 ? 10.856 -21.484 3.569 1.00 66.50 165 PRO A N 1
ATOM 1280 C CA . PRO A 1 165 ? 12.094 -20.818 4.006 1.00 66.50 165 PRO A CA 1
ATOM 1281 C C . PRO A 1 165 ? 13.190 -20.658 2.926 1.00 66.50 165 PRO A C 1
ATOM 1283 O O . PRO A 1 165 ? 14.288 -20.191 3.227 1.00 66.50 165 PRO A O 1
ATOM 1286 N N . GLY A 1 166 ? 12.914 -21.019 1.672 1.00 59.06 166 GLY A N 1
ATOM 1287 C CA . GLY A 1 166 ? 13.786 -20.822 0.522 1.00 59.06 166 GLY A CA 1
ATOM 1288 C C . GLY A 1 166 ? 13.592 -19.454 -0.123 1.00 59.06 166 GLY A C 1
ATOM 1289 O O . GLY A 1 166 ? 12.957 -19.363 -1.158 1.00 59.06 166 GLY A O 1
ATOM 1290 N N . GLY A 1 167 ? 14.192 -18.421 0.472 1.00 67.56 167 GLY A N 1
ATOM 1291 C CA . GLY A 1 167 ? 14.487 -17.152 -0.200 1.00 67.56 167 GLY A CA 1
ATOM 1292 C C . GLY A 1 167 ? 13.292 -16.223 -0.428 1.00 67.56 167 GLY A C 1
ATOM 1293 O O . GLY A 1 167 ? 12.255 -16.590 -0.962 1.00 67.56 167 GLY A O 1
ATOM 1294 N N . ARG A 1 168 ? 13.458 -14.949 -0.065 1.00 80.25 168 ARG A N 1
ATOM 1295 C CA . ARG A 1 168 ? 12.585 -13.903 -0.595 1.00 80.25 168 ARG A CA 1
ATOM 1296 C C . ARG A 1 168 ? 12.960 -13.747 -2.064 1.00 80.25 168 ARG A C 1
ATOM 1298 O O . ARG A 1 168 ? 14.037 -13.224 -2.351 1.00 80.25 168 ARG A O 1
ATOM 1305 N N . SER A 1 169 ? 12.097 -14.193 -2.963 1.00 86.94 169 SER A N 1
ATOM 1306 C CA . SER A 1 169 ? 12.191 -13.906 -4.389 1.00 86.94 169 SER A CA 1
ATOM 1307 C C . SER A 1 169 ? 11.103 -12.928 -4.815 1.00 86.94 169 SER A C 1
ATOM 1309 O O . SER A 1 169 ? 10.024 -12.859 -4.227 1.00 86.94 169 SER A O 1
ATOM 1311 N N . LEU A 1 170 ? 11.416 -12.117 -5.818 1.00 88.19 170 LEU A N 1
ATOM 1312 C CA . LEU A 1 170 ? 10.476 -11.201 -6.439 1.00 88.19 170 LEU A CA 1
ATOM 1313 C C . LEU A 1 170 ? 9.977 -11.831 -7.735 1.00 88.19 170 LEU A C 1
ATOM 1315 O O . LEU A 1 170 ? 10.767 -12.084 -8.647 1.00 88.19 170 LEU A O 1
ATOM 1319 N N . GLU A 1 171 ? 8.667 -12.040 -7.828 1.00 88.56 171 GLU A N 1
ATOM 1320 C CA . GLU A 1 171 ? 8.019 -12.467 -9.066 1.00 88.56 171 GLU A CA 1
ATOM 1321 C C . GLU A 1 171 ? 8.006 -11.302 -10.060 1.00 88.56 171 GLU A C 1
ATOM 1323 O O . GLU A 1 171 ? 7.189 -10.376 -9.968 1.00 88.56 171 GLU A O 1
ATOM 1328 N N . VAL A 1 172 ? 8.903 -11.357 -11.045 1.00 86.56 172 VAL A N 1
ATOM 1329 C CA . VAL A 1 172 ? 9.002 -10.346 -12.107 1.00 86.56 172 VAL A CA 1
ATOM 1330 C C . VAL A 1 172 ? 7.653 -10.090 -12.791 1.00 86.56 172 VAL A C 1
ATOM 1332 O O . VAL A 1 172 ? 7.292 -8.918 -12.934 1.00 86.56 172 VAL A O 1
ATOM 1335 N N . PRO A 1 173 ? 6.848 -11.114 -13.154 1.00 84.38 173 PRO A N 1
ATOM 1336 C CA . PRO A 1 173 ? 5.563 -10.887 -13.813 1.00 84.38 173 PRO A CA 1
ATOM 1337 C C . PRO A 1 173 ? 4.599 -10.047 -12.972 1.00 84.38 173 PRO A C 1
ATOM 1339 O O . PRO A 1 173 ? 3.899 -9.195 -13.515 1.00 84.38 173 PRO A O 1
ATOM 1342 N N . ARG A 1 174 ? 4.596 -10.234 -11.648 1.00 83.94 174 ARG A N 1
ATOM 1343 C CA . ARG A 1 174 ? 3.722 -9.502 -10.727 1.00 83.94 174 ARG A CA 1
ATOM 1344 C C . ARG A 1 174 ? 4.133 -8.039 -10.606 1.00 83.94 174 ARG A C 1
ATOM 1346 O O . ARG A 1 174 ? 3.271 -7.159 -10.632 1.00 83.94 174 ARG A O 1
ATOM 1353 N N . LEU A 1 175 ? 5.439 -7.771 -10.534 1.00 85.31 175 LEU A N 1
ATOM 1354 C CA . LEU A 1 175 ? 5.958 -6.405 -10.584 1.00 85.31 175 LEU A CA 1
ATOM 1355 C C . LEU A 1 175 ? 5.613 -5.744 -11.926 1.00 85.31 175 LEU A C 1
ATOM 1357 O O . LEU A 1 175 ? 5.080 -4.636 -11.939 1.00 85.31 175 LEU A O 1
ATOM 1361 N N . MET A 1 176 ? 5.854 -6.425 -13.052 1.00 83.62 176 MET A N 1
ATOM 1362 C CA . MET A 1 176 ? 5.517 -5.882 -14.370 1.00 83.62 176 MET A CA 1
ATOM 1363 C C . MET A 1 176 ? 4.022 -5.601 -14.497 1.00 83.62 176 MET A C 1
ATOM 1365 O O . MET A 1 176 ? 3.641 -4.543 -14.994 1.00 83.62 176 MET A O 1
ATOM 1369 N N . GLN A 1 177 ? 3.167 -6.510 -14.025 1.00 84.44 177 GLN A N 1
ATOM 1370 C CA . GLN A 1 177 ? 1.722 -6.315 -14.019 1.00 84.44 177 GLN A CA 1
ATOM 1371 C C . GLN A 1 177 ? 1.343 -5.058 -13.232 1.00 84.44 177 GLN A C 1
ATOM 1373 O O . GLN A 1 177 ? 0.493 -4.303 -13.678 1.00 84.44 177 GLN A O 1
ATOM 1378 N N . GLN A 1 178 ? 1.993 -4.785 -12.101 1.00 82.12 178 GLN A N 1
ATOM 1379 C CA . GLN A 1 178 ? 1.728 -3.598 -11.278 1.00 82.12 178 GLN A CA 1
ATOM 1380 C C . GLN A 1 178 ? 2.256 -2.297 -11.892 1.00 82.12 178 GLN A C 1
ATOM 1382 O O . GLN A 1 178 ? 1.630 -1.244 -11.771 1.00 82.12 178 GLN A O 1
ATOM 1387 N N . LEU A 1 179 ? 3.382 -2.356 -12.599 1.00 83.06 179 LEU A N 1
ATOM 1388 C CA . LEU A 1 179 ? 3.923 -1.199 -13.310 1.00 83.06 179 LEU A CA 1
ATOM 1389 C C . LEU A 1 179 ? 3.121 -0.888 -14.586 1.00 83.06 179 LEU A C 1
ATOM 1391 O O . LEU A 1 179 ? 3.004 0.273 -14.969 1.00 83.06 179 LEU A O 1
ATOM 1395 N N . THR A 1 180 ? 2.523 -1.903 -15.217 1.00 79.69 180 THR A N 1
ATOM 1396 C CA . THR A 1 180 ? 1.751 -1.771 -16.468 1.00 79.69 180 THR A CA 1
ATOM 1397 C C . THR A 1 180 ? 0.237 -1.672 -16.278 1.00 79.69 180 THR A C 1
ATOM 1399 O O . THR A 1 180 ? -0.460 -1.297 -17.219 1.00 79.69 180 THR A O 1
ATOM 1402 N N . SER A 1 181 ? -0.288 -1.966 -15.084 1.00 75.00 181 SER A N 1
ATOM 1403 C CA . SER A 1 181 ? -1.719 -1.856 -14.761 1.00 75.00 181 SER A CA 1
ATOM 1404 C C . SER A 1 181 ? -2.206 -0.415 -14.627 1.00 75.00 181 SER A C 1
ATOM 1406 O O . SER A 1 181 ? -3.417 -0.185 -14.584 1.00 75.00 181 SER A O 1
ATOM 1408 N N . ALA A 1 182 ? -1.296 0.565 -14.578 1.00 62.94 182 ALA A N 1
ATOM 1409 C CA . ALA A 1 182 ? -1.679 1.965 -14.668 1.00 62.94 182 ALA A CA 1
ATOM 1410 C C . ALA A 1 182 ? -2.440 2.187 -15.990 1.00 62.94 182 ALA A C 1
ATOM 1412 O O . ALA A 1 182 ? -1.960 1.752 -17.043 1.00 62.94 182 ALA A O 1
ATOM 1413 N N . PRO A 1 183 ? -3.622 2.836 -15.968 1.00 57.00 183 PRO A N 1
ATOM 1414 C CA . PRO A 1 183 ? -4.351 3.136 -17.190 1.00 57.00 183 PRO A CA 1
ATOM 1415 C C . PRO A 1 183 ? -3.404 3.892 -18.112 1.00 57.00 183 PRO A C 1
ATOM 1417 O O . PRO A 1 183 ? -2.850 4.919 -17.713 1.00 57.00 183 PRO A O 1
ATOM 1420 N N . ARG A 1 184 ? -3.165 3.335 -19.308 1.00 57.69 184 ARG A N 1
ATOM 1421 C CA . ARG A 1 184 ? -2.263 3.950 -20.286 1.00 57.69 184 ARG A CA 1
ATOM 1422 C C . ARG A 1 184 ? -2.675 5.417 -20.403 1.00 57.69 184 ARG A C 1
ATOM 1424 O O . ARG A 1 184 ? -3.872 5.652 -20.601 1.00 57.69 184 ARG A O 1
ATOM 1431 N N . PRO A 1 185 ? -1.751 6.383 -20.230 1.00 51.31 185 PRO A N 1
ATOM 1432 C CA . PRO A 1 185 ? -2.096 7.782 -20.426 1.00 51.31 185 PRO A CA 1
ATOM 1433 C C . PRO A 1 185 ? -2.763 7.865 -21.791 1.00 51.31 185 PRO A C 1
ATOM 1435 O O . PRO A 1 185 ? -2.203 7.331 -22.752 1.00 51.31 185 PRO A O 1
ATOM 1438 N N . SER A 1 186 ? -3.992 8.401 -21.836 1.00 46.84 186 SER A N 1
ATOM 1439 C CA . SER A 1 186 ? -4.792 8.447 -23.059 1.00 46.84 186 SER A CA 1
ATOM 1440 C C . SER A 1 186 ? -3.881 8.896 -24.181 1.00 46.84 186 SER A C 1
ATOM 1442 O O . SER A 1 186 ? -3.351 10.008 -24.118 1.00 46.84 186 SER A O 1
ATOM 1444 N N . THR A 1 187 ? -3.634 8.001 -25.141 1.00 51.03 187 THR A N 1
ATOM 1445 C CA . THR A 1 187 ? -2.773 8.292 -26.281 1.00 51.03 187 THR A CA 1
ATOM 1446 C C . THR A 1 187 ? -3.288 9.608 -26.833 1.00 51.03 187 THR A C 1
ATOM 1448 O O . THR A 1 187 ? -4.493 9.668 -27.105 1.00 51.03 187 THR A O 1
ATOM 1451 N N . PRO A 1 188 ? -2.466 10.676 -26.892 1.00 55.56 188 PRO A N 1
ATOM 1452 C CA . PRO A 1 188 ? -2.946 11.972 -27.331 1.00 55.56 188 PRO A CA 1
ATOM 1453 C C . PRO A 1 188 ? -3.575 11.736 -28.690 1.00 55.56 188 PRO A C 1
ATOM 1455 O O . PRO A 1 188 ? -2.883 11.350 -29.633 1.00 55.56 188 PRO A O 1
ATOM 1458 N N . VAL A 1 189 ? -4.907 11.836 -28.746 1.00 64.81 189 VAL A N 1
ATOM 1459 C CA . VAL A 1 189 ? -5.641 11.603 -29.981 1.00 64.81 189 VAL A CA 1
ATOM 1460 C C . VAL A 1 189 ? -5.058 12.642 -30.922 1.00 64.81 189 VAL A C 1
ATOM 1462 O O . VAL A 1 189 ? -5.152 13.830 -30.588 1.00 64.81 189 VAL A O 1
ATOM 1465 N N . PRO A 1 190 ? -4.364 12.237 -32.006 1.00 66.56 190 PRO A N 1
ATOM 1466 C CA . PRO A 1 190 ? -3.780 13.199 -32.918 1.00 66.56 190 PRO A CA 1
ATOM 1467 C C . PRO A 1 190 ? -4.923 14.119 -33.281 1.00 66.56 190 PRO A C 1
ATOM 1469 O O . PRO A 1 190 ? -5.974 13.621 -33.685 1.00 66.56 190 PRO A O 1
ATOM 1472 N N . ALA A 1 191 ? -4.764 15.416 -32.998 1.00 64.88 191 ALA A N 1
ATOM 1473 C CA . ALA A 1 191 ? -5.795 16.397 -33.263 1.00 64.88 191 ALA A CA 1
ATOM 1474 C C . ALA A 1 191 ? -6.115 16.240 -34.739 1.00 64.88 191 ALA A C 1
ATOM 1476 O O . ALA A 1 191 ? -5.326 16.674 -35.585 1.00 64.88 191 ALA A O 1
ATOM 1477 N N . VAL A 1 192 ? -7.199 15.516 -35.036 1.00 63.16 192 VAL A N 1
ATOM 1478 C CA . VAL A 1 192 ? -7.638 15.282 -36.393 1.00 63.16 192 VAL A CA 1
ATOM 1479 C C . VAL A 1 192 ? -7.937 16.688 -36.836 1.00 63.16 192 VAL A C 1
ATOM 1481 O O . VAL A 1 192 ? -8.913 17.295 -36.398 1.00 63.16 192 VAL A O 1
ATOM 1484 N N . HIS A 1 193 ? -7.015 17.252 -37.610 1.00 58.41 193 HIS A N 1
ATOM 1485 C CA . HIS A 1 193 ? -7.244 18.476 -38.327 1.00 58.41 193 HIS A CA 1
ATOM 1486 C C . HIS A 1 193 ? -8.301 18.074 -39.341 1.00 58.41 193 HIS A C 1
ATOM 1488 O O . HIS A 1 193 ? -7.997 17.724 -40.480 1.00 58.41 193 HIS A O 1
ATOM 1494 N N . VAL A 1 194 ? -9.555 18.045 -38.883 1.00 60.81 194 VAL A N 1
ATOM 1495 C CA . VAL A 1 194 ? -10.728 18.111 -39.726 1.00 60.81 194 VAL A CA 1
ATOM 1496 C C . VAL A 1 194 ? -10.555 19.455 -40.392 1.00 60.81 194 VAL A C 1
ATOM 1498 O O . VAL A 1 194 ? -10.902 20.505 -39.855 1.00 60.81 194 VAL A O 1
ATOM 1501 N N . ARG A 1 195 ? -9.854 19.420 -41.521 1.00 53.91 195 ARG A N 1
ATOM 1502 C CA . ARG A 1 195 ? -9.690 20.536 -42.420 1.00 53.91 195 ARG A CA 1
ATOM 1503 C C . ARG A 1 195 ? -11.112 20.823 -42.853 1.00 53.91 195 ARG A C 1
ATOM 1505 O O . ARG A 1 195 ? -11.650 20.112 -43.699 1.00 53.91 195 ARG A O 1
ATOM 1512 N N . ALA A 1 196 ? -11.751 21.760 -42.156 1.00 50.38 196 ALA A N 1
ATOM 1513 C CA . ALA A 1 196 ? -13.105 22.164 -42.452 1.00 50.38 196 ALA A CA 1
ATOM 1514 C C . ALA A 1 196 ? -13.137 22.449 -43.958 1.00 50.38 196 ALA A C 1
ATOM 1516 O O . ALA A 1 196 ? -12.307 23.248 -44.425 1.00 50.38 196 ALA A O 1
ATOM 1517 N N . PRO A 1 197 ? -13.999 21.772 -44.741 1.00 58.59 197 PRO A N 1
ATOM 1518 C CA . PRO A 1 197 ? -14.212 22.189 -46.112 1.00 58.59 197 PRO A CA 1
ATOM 1519 C C . PRO A 1 197 ? -14.574 23.666 -46.028 1.00 58.59 197 PRO A C 1
ATOM 1521 O O . PRO A 1 197 ? -15.462 24.042 -45.265 1.00 58.59 197 PRO A O 1
ATOM 1524 N N . HIS A 1 198 ? -13.787 24.501 -46.703 1.00 53.16 198 HIS A N 1
ATOM 1525 C CA . HIS A 1 198 ? -13.978 25.941 -46.745 1.00 53.16 198 HIS A CA 1
ATOM 1526 C C . HIS A 1 198 ? -15.395 26.218 -47.249 1.00 53.16 198 HIS A C 1
ATOM 1528 O O . HIS A 1 198 ? -15.651 26.223 -48.451 1.00 53.16 198 HIS A O 1
ATOM 1534 N N . GLN A 1 199 ? -16.332 26.389 -46.319 1.00 60.09 199 GLN A N 1
ATOM 1535 C CA . GLN A 1 199 ? -17.662 26.873 -46.616 1.00 60.09 199 GLN A CA 1
ATOM 1536 C C . GLN A 1 199 ? -17.507 28.373 -46.817 1.00 60.09 199 GLN A C 1
ATOM 1538 O O . GLN A 1 199 ? -17.102 29.101 -45.910 1.00 60.09 199 GLN A O 1
ATOM 1543 N N . GLY A 1 200 ? -17.718 28.786 -48.065 1.00 53.22 200 GLY A N 1
ATOM 1544 C CA . GLY A 1 200 ? -17.605 30.163 -48.506 1.00 53.22 200 GLY A CA 1
ATOM 1545 C C . GLY A 1 200 ? -18.356 31.112 -47.582 1.00 53.22 200 GLY A C 1
ATOM 1546 O O . GLY A 1 200 ? -19.474 30.840 -47.151 1.00 53.22 200 GLY A O 1
ATOM 1547 N N . ALA A 1 201 ? -17.695 32.226 -47.300 1.00 52.31 201 ALA A N 1
ATOM 1548 C CA . ALA A 1 201 ? -18.224 33.349 -46.558 1.00 52.31 201 ALA A CA 1
ATOM 1549 C C . ALA A 1 201 ? -19.576 33.830 -47.114 1.00 52.31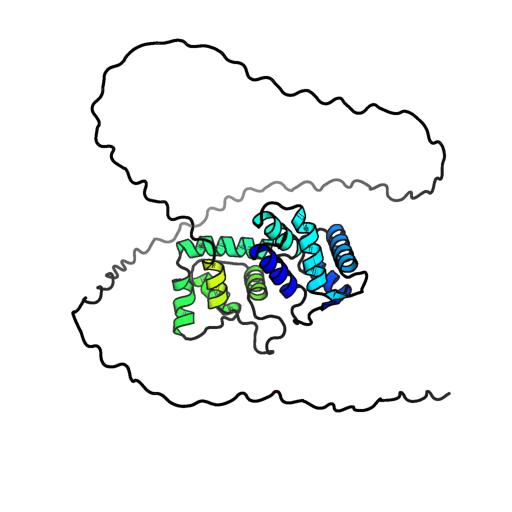 201 ALA A C 1
ATOM 1551 O O . ALA A 1 201 ? -19.672 34.133 -48.307 1.00 52.31 201 ALA A O 1
ATOM 1552 N N . PRO A 1 202 ? -20.578 34.035 -46.248 1.00 54.66 202 PRO A N 1
ATOM 1553 C CA . PRO A 1 202 ? -21.555 35.087 -46.434 1.00 54.66 202 PRO A CA 1
ATOM 1554 C C . PRO A 1 202 ? -21.191 36.327 -45.601 1.00 54.66 202 PRO A C 1
ATOM 1556 O O . PRO A 1 202 ? -20.614 36.256 -44.518 1.00 54.66 202 PRO A O 1
ATOM 1559 N N . ALA A 1 203 ? -21.512 37.471 -46.197 1.00 54.12 203 ALA A N 1
ATOM 1560 C CA . ALA A 1 203 ? -21.216 38.841 -45.801 1.00 54.12 203 ALA A CA 1
ATOM 1561 C C . ALA A 1 203 ? -21.708 39.254 -44.391 1.00 54.12 203 ALA A C 1
ATOM 1563 O O . ALA A 1 203 ? -22.633 38.646 -43.852 1.00 54.12 203 ALA A O 1
ATOM 1564 N N . PRO A 1 204 ? -21.149 40.341 -43.820 1.00 56.91 204 PRO A N 1
ATOM 1565 C CA . PRO A 1 204 ? -21.572 40.880 -42.530 1.00 56.91 204 PRO A CA 1
ATOM 1566 C C . PRO A 1 204 ? -22.934 41.594 -42.612 1.00 56.91 204 PRO A C 1
ATOM 1568 O O . PRO A 1 204 ? -23.102 42.551 -43.365 1.00 56.91 204 PRO A O 1
ATOM 1571 N N . GLN A 1 205 ? -23.882 41.175 -41.771 1.00 49.84 205 GLN A N 1
ATOM 1572 C CA . GLN A 1 205 ? -25.005 41.990 -41.287 1.00 49.84 205 GLN A CA 1
ATOM 1573 C C . GLN A 1 205 ? -24.895 41.993 -39.754 1.00 49.84 205 GLN A C 1
ATOM 1575 O O . GLN A 1 205 ? -24.860 40.937 -39.136 1.00 49.84 205 GLN A O 1
ATOM 1580 N N . ALA A 1 206 ? -24.464 43.096 -39.144 1.00 44.03 206 ALA A N 1
ATOM 1581 C CA . ALA A 1 206 ? -25.265 44.262 -38.765 1.00 44.03 206 ALA A CA 1
ATOM 1582 C C . ALA A 1 206 ? -26.235 43.969 -37.603 1.00 44.03 206 ALA A C 1
ATOM 1584 O O . ALA A 1 206 ? -27.237 43.289 -37.775 1.00 44.03 206 ALA A O 1
ATOM 1585 N N . LEU A 1 207 ? -25.852 44.521 -36.444 1.00 52.25 207 LEU A N 1
ATOM 1586 C CA . LEU A 1 207 ? -26.638 44.988 -35.296 1.00 52.25 207 LEU A CA 1
ATOM 1587 C C . LEU A 1 207 ? -28.066 44.449 -35.101 1.00 52.25 207 LEU A C 1
ATOM 1589 O O . LEU A 1 207 ? -28.965 44.780 -35.870 1.00 52.25 207 LEU A O 1
ATOM 1593 N N . ALA A 1 208 ? -28.299 43.864 -33.924 1.00 47.38 208 ALA A N 1
ATOM 1594 C CA . ALA A 1 208 ? -29.491 44.169 -33.135 1.00 47.38 208 ALA A CA 1
ATOM 1595 C C . ALA A 1 208 ? -29.233 43.957 -31.633 1.00 47.38 208 ALA A C 1
ATOM 1597 O O . ALA A 1 208 ? -28.869 42.867 -31.193 1.00 47.38 208 ALA A O 1
ATOM 1598 N N . ASP A 1 209 ? -29.419 45.051 -30.897 1.00 48.59 209 ASP A N 1
ATOM 1599 C CA . ASP A 1 209 ? -29.762 45.163 -29.480 1.00 48.59 209 ASP A CA 1
ATOM 1600 C C . ASP A 1 209 ? -30.837 44.163 -29.013 1.00 48.59 209 ASP A C 1
ATOM 1602 O O . ASP A 1 209 ? -31.722 43.775 -29.777 1.00 48.59 209 ASP A O 1
ATOM 1606 N N . GLY A 1 210 ? -30.807 43.828 -27.721 1.00 44.75 210 GLY A N 1
ATOM 1607 C CA . GLY A 1 210 ? -31.858 43.069 -27.036 1.00 44.75 210 GLY A CA 1
ATOM 1608 C C . GLY A 1 210 ? -31.316 42.420 -25.762 1.00 44.75 210 GLY A C 1
ATOM 1609 O O . GLY A 1 210 ? -30.804 41.310 -25.805 1.00 44.75 210 GLY A O 1
ATOM 1610 N N . GLU A 1 211 ? -31.153 43.161 -24.671 1.00 42.00 211 GLU A N 1
ATOM 1611 C CA . GLU A 1 211 ? -32.191 43.473 -23.676 1.00 42.00 211 GLU A CA 1
ATOM 1612 C C . GLU A 1 211 ? -32.228 42.450 -22.528 1.00 42.00 211 GLU A C 1
ATOM 1614 O O . GLU A 1 211 ? -32.022 41.248 -22.675 1.00 42.00 211 GLU A O 1
ATOM 1619 N N . ALA A 1 212 ? -32.386 43.016 -21.339 1.00 48.09 212 ALA A N 1
ATOM 1620 C CA . ALA A 1 212 ? -32.173 42.424 -20.041 1.00 48.09 212 ALA A CA 1
ATOM 1621 C C . ALA A 1 212 ? -33.267 41.427 -19.639 1.00 48.09 212 ALA A C 1
ATOM 1623 O O . ALA A 1 212 ? -34.451 41.659 -19.856 1.00 48.09 212 ALA A O 1
ATOM 1624 N N . ALA A 1 213 ? -32.881 40.391 -18.894 1.00 47.09 213 ALA A N 1
ATOM 1625 C CA . ALA A 1 213 ? -33.787 39.723 -17.968 1.00 47.09 213 ALA A CA 1
ATOM 1626 C C . ALA A 1 213 ? -32.992 39.190 -16.774 1.00 47.09 213 ALA A C 1
ATOM 1628 O O . ALA A 1 213 ? -32.143 38.307 -16.894 1.00 47.09 213 ALA A O 1
ATOM 1629 N N . GLY A 1 214 ? -33.250 39.807 -15.622 1.00 48.28 214 GLY A N 1
ATOM 1630 C CA . GLY A 1 214 ? -32.596 39.528 -14.357 1.00 48.28 214 GLY A CA 1
ATOM 1631 C C . GLY A 1 214 ? -32.828 38.111 -13.845 1.00 48.28 214 GLY A C 1
ATOM 1632 O O . GLY A 1 214 ? -33.843 37.467 -14.113 1.00 48.28 214 GLY A O 1
ATOM 1633 N N . ARG A 1 215 ? -31.876 37.653 -13.033 1.00 48.31 215 ARG A N 1
ATOM 1634 C CA . ARG A 1 215 ? -32.018 36.453 -12.213 1.00 48.31 215 ARG A CA 1
ATOM 1635 C C . ARG A 1 215 ? -31.843 36.835 -10.737 1.00 48.31 215 ARG A C 1
ATOM 1637 O O . ARG A 1 215 ? -30.847 37.480 -10.413 1.00 48.31 215 ARG A O 1
ATOM 1644 N N . PRO A 1 216 ? -32.809 36.495 -9.865 1.00 55.66 216 PRO A N 1
ATOM 1645 C CA . PRO A 1 216 ? -32.813 36.909 -8.468 1.00 55.66 216 PRO A CA 1
ATOM 1646 C C . PRO A 1 216 ? -31.810 36.106 -7.629 1.00 55.66 216 PRO A C 1
ATOM 1648 O O . PRO A 1 216 ? -31.634 34.902 -7.817 1.00 55.66 216 PRO A O 1
ATOM 1651 N N . LEU A 1 217 ? -31.178 36.808 -6.689 1.00 61.12 217 LEU A N 1
ATOM 1652 C CA . LEU A 1 217 ? -30.324 36.264 -5.633 1.00 61.12 217 LEU A CA 1
ATOM 1653 C C . LEU A 1 217 ? -31.162 35.455 -4.620 1.00 61.12 217 LEU A C 1
ATOM 1655 O O . LEU A 1 217 ? -32.264 35.893 -4.278 1.00 61.12 217 LEU A O 1
ATOM 1659 N N . PRO A 1 218 ? -30.662 34.320 -4.098 1.00 72.94 218 PRO A N 1
ATOM 1660 C CA . PRO A 1 218 ? -31.284 33.637 -2.967 1.00 72.94 218 PRO A CA 1
ATOM 1661 C C . PRO A 1 218 ? -30.998 34.345 -1.622 1.00 72.94 218 PRO A C 1
ATOM 1663 O O . PRO A 1 218 ? -30.000 35.059 -1.499 1.00 72.94 218 PRO A O 1
ATOM 1666 N N . PRO A 1 219 ? -31.876 34.161 -0.615 1.00 62.62 219 PRO A N 1
ATOM 1667 C CA . PRO A 1 219 ? -31.857 34.906 0.641 1.00 62.62 219 PRO A CA 1
ATOM 1668 C C . PRO A 1 219 ? -30.735 34.490 1.604 1.00 62.62 219 PRO A C 1
ATOM 1670 O O . PRO A 1 219 ? -30.462 33.311 1.823 1.00 62.62 219 PRO A O 1
ATOM 1673 N N . THR A 1 220 ? -30.153 35.513 2.227 1.00 61.06 220 THR A N 1
ATOM 1674 C CA . THR A 1 220 ? -29.272 35.487 3.397 1.00 61.06 220 THR A CA 1
ATOM 1675 C C . THR A 1 220 ? -29.914 34.742 4.572 1.00 61.06 220 THR A C 1
ATOM 1677 O O . THR A 1 220 ? -31.013 35.084 5.005 1.00 61.06 220 THR A O 1
ATOM 1680 N N . MET A 1 221 ? -29.205 33.749 5.110 1.00 63.28 221 MET A N 1
ATOM 1681 C CA . MET A 1 221 ? -29.547 33.069 6.364 1.00 63.28 221 MET A CA 1
ATOM 1682 C C . MET A 1 221 ? -29.224 33.970 7.573 1.00 63.28 221 MET A C 1
ATOM 1684 O O . MET A 1 221 ? -28.165 34.602 7.576 1.00 63.28 221 MET A O 1
ATOM 1688 N N . PRO A 1 222 ? -30.088 34.028 8.603 1.00 62.38 222 PRO A N 1
ATOM 1689 C CA . PRO A 1 222 ? -29.805 34.750 9.836 1.00 62.38 222 PRO A CA 1
ATOM 1690 C C . PRO A 1 222 ? -28.816 33.996 10.737 1.00 62.38 222 PRO A C 1
ATOM 1692 O O . PRO A 1 222 ? -28.807 32.767 10.813 1.00 62.38 222 PRO A O 1
ATOM 1695 N N . ALA A 1 223 ? -27.988 34.787 11.418 1.00 57.25 223 ALA A N 1
ATOM 1696 C CA . ALA A 1 223 ? -27.034 34.376 12.436 1.00 57.25 223 ALA A CA 1
ATOM 1697 C C . ALA A 1 223 ? -27.729 33.731 13.652 1.00 57.25 223 ALA A C 1
ATOM 1699 O O . ALA A 1 223 ? -28.806 34.190 14.039 1.00 57.25 223 ALA A O 1
ATOM 1700 N N . PRO A 1 224 ? -27.122 32.717 14.294 1.00 64.12 224 PRO A N 1
ATOM 1701 C CA . PRO A 1 224 ? -27.571 32.259 15.595 1.00 64.12 224 PRO A CA 1
ATOM 1702 C C . PRO A 1 224 ? -27.148 33.243 16.694 1.00 64.12 224 PRO A C 1
ATOM 1704 O O . PRO A 1 224 ? -25.986 33.619 16.835 1.00 64.12 224 PRO A O 1
ATOM 1707 N N . GLU A 1 225 ? -28.177 33.637 17.426 1.00 57.22 225 GLU A N 1
ATOM 1708 C CA . GLU A 1 225 ? -28.259 34.490 18.601 1.00 57.22 225 GLU A CA 1
ATOM 1709 C C . GLU A 1 225 ? -27.402 33.958 19.764 1.00 57.22 225 GLU A C 1
ATOM 1711 O O . GLU A 1 225 ? -2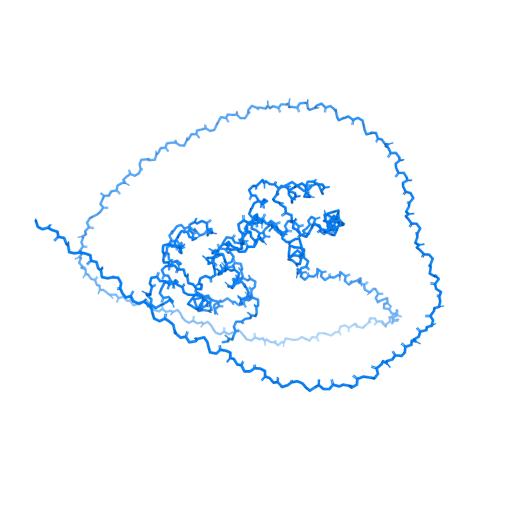7.472 32.782 20.128 1.00 57.22 225 GLU A O 1
ATOM 1716 N N . GLU A 1 226 ? -26.588 34.842 20.346 1.00 49.56 226 GLU A N 1
ATOM 1717 C CA . GLU A 1 226 ? -25.915 34.636 21.627 1.00 49.56 226 GLU A CA 1
ATOM 1718 C C . GLU A 1 226 ? -26.952 34.457 22.745 1.00 49.56 226 GLU A C 1
ATOM 1720 O O . GLU A 1 226 ? -27.754 35.352 23.015 1.00 49.56 226 GLU A O 1
ATOM 1725 N N . ALA A 1 227 ? -26.891 33.327 23.448 1.00 53.16 227 ALA A N 1
ATOM 1726 C CA . ALA A 1 227 ? -27.546 33.162 24.740 1.00 53.16 227 ALA A CA 1
ATOM 1727 C C . ALA A 1 227 ? -26.534 33.427 25.876 1.00 53.16 227 ALA A C 1
ATOM 1729 O O . ALA A 1 227 ? -25.453 32.830 25.874 1.00 53.16 227 ALA A O 1
ATOM 1730 N N . PRO A 1 228 ? -26.868 34.282 26.862 1.00 59.72 228 PRO A N 1
ATOM 1731 C CA . PRO A 1 228 ? -26.030 34.553 28.020 1.00 59.72 228 PRO A CA 1
ATOM 1732 C C . PRO A 1 228 ? -26.414 33.686 29.231 1.00 59.72 228 PRO A C 1
ATOM 1734 O O . PRO A 1 228 ? -27.583 33.386 29.465 1.00 59.72 228 PRO A O 1
ATOM 1737 N N . GLY A 1 229 ? -25.419 33.398 30.072 1.00 46.09 229 GLY A N 1
ATOM 1738 C CA . GLY A 1 229 ? -25.590 32.871 31.432 1.00 46.09 229 GLY A CA 1
ATOM 1739 C C . GLY A 1 229 ? -25.400 31.356 31.514 1.00 46.09 229 GLY A C 1
ATOM 1740 O O . GLY A 1 229 ? -25.890 30.604 30.690 1.00 46.09 229 GLY A O 1
ATOM 1741 N N . GLY A 1 230 ? -24.690 30.795 32.480 1.00 45.81 230 GLY A N 1
ATOM 1742 C CA . GLY A 1 230 ? -24.164 31.311 33.734 1.00 45.81 230 GLY A CA 1
ATOM 1743 C C . GLY A 1 230 ? -23.944 30.074 34.601 1.00 45.81 230 GLY A C 1
ATOM 1744 O O . GLY A 1 230 ? -24.896 29.363 34.902 1.00 45.81 230 GLY A O 1
ATOM 1745 N N . GLY A 1 231 ? -22.693 29.767 34.933 1.00 41.78 231 GLY A N 1
ATOM 1746 C CA . GLY A 1 231 ? -22.333 28.530 35.624 1.00 41.78 231 GLY A CA 1
ATOM 1747 C C . GLY A 1 231 ? -21.015 28.688 36.361 1.00 41.78 231 GLY A C 1
ATOM 1748 O O . GLY A 1 231 ? -19.963 28.281 35.889 1.00 41.78 231 GLY A O 1
ATOM 1749 N N . THR A 1 232 ? -21.095 29.352 37.505 1.00 47.31 232 THR A N 1
ATOM 1750 C CA . THR A 1 232 ? -20.058 29.475 38.527 1.00 47.31 232 THR A CA 1
ATOM 1751 C C . THR A 1 232 ? -19.698 28.125 39.152 1.00 47.31 232 THR A C 1
ATOM 1753 O O . THR A 1 232 ? -20.588 27.436 39.647 1.00 47.31 232 THR A O 1
ATOM 1756 N N . GLY A 1 233 ? -18.399 27.856 39.306 1.00 40.09 233 GLY A N 1
ATOM 1757 C CA . GLY A 1 233 ? -17.878 27.228 40.528 1.00 40.09 233 GLY A CA 1
ATOM 1758 C C . GLY A 1 233 ? -17.059 25.940 40.368 1.00 40.09 233 GLY A C 1
ATOM 1759 O O . GLY A 1 233 ? -17.212 25.239 39.378 1.00 40.09 233 GLY A O 1
ATOM 1760 N N . PRO A 1 234 ? -16.161 25.645 41.330 1.00 54.06 234 PRO A N 1
ATOM 1761 C CA . PRO A 1 234 ? -14.751 25.386 41.031 1.00 54.06 234 PRO A CA 1
ATOM 1762 C C . PRO A 1 234 ? -14.252 24.009 41.498 1.00 54.06 234 PRO A C 1
ATOM 1764 O O . PRO A 1 234 ? -14.781 23.437 42.446 1.00 54.06 234 PRO A O 1
ATOM 1767 N N . ALA A 1 235 ? -13.153 23.535 40.908 1.00 43.06 235 ALA A N 1
ATOM 1768 C CA . ALA A 1 235 ? -12.184 22.690 41.603 1.00 43.06 235 ALA A CA 1
ATOM 1769 C C . ALA A 1 235 ? -10.825 22.784 40.904 1.00 43.06 235 ALA A C 1
ATOM 1771 O O . ALA A 1 235 ? -10.598 22.226 39.833 1.00 43.06 235 ALA A O 1
ATOM 1772 N N . GLU A 1 236 ? -9.939 23.537 41.541 1.00 44.12 236 GLU A N 1
ATOM 1773 C CA . GLU A 1 236 ? -8.506 23.518 41.314 1.00 44.12 236 GLU A CA 1
ATOM 1774 C C . GLU A 1 236 ? -7.961 22.099 41.531 1.00 44.12 236 GLU A C 1
ATOM 1776 O O . GLU A 1 236 ? -8.246 21.456 42.541 1.00 44.12 236 GLU A O 1
ATOM 1781 N N . SER A 1 237 ? -7.117 21.624 40.620 1.00 45.25 237 SER A N 1
ATOM 1782 C CA . SER A 1 237 ? -6.116 20.618 40.962 1.00 45.25 237 SER A CA 1
ATOM 1783 C C . SER A 1 237 ? -4.868 20.884 40.140 1.00 45.25 237 SER A C 1
ATOM 1785 O O . SER A 1 237 ? -4.882 20.860 38.910 1.00 45.25 237 SER A O 1
ATOM 1787 N N . GLY A 1 238 ? -3.820 21.272 40.861 1.00 39.16 238 GLY A N 1
ATOM 1788 C CA . GLY A 1 238 ? -2.565 21.747 40.321 1.00 39.16 238 GLY A CA 1
ATOM 1789 C C . GLY A 1 238 ? -1.772 20.670 39.591 1.00 39.16 238 GLY A C 1
ATOM 1790 O O . GLY A 1 238 ? -1.717 19.510 39.985 1.00 39.16 238 GLY A O 1
ATOM 1791 N N . GLY A 1 239 ? -1.076 21.126 38.558 1.00 34.03 239 GLY A N 1
ATOM 1792 C CA . GLY A 1 239 ? -0.046 20.385 37.846 1.00 34.03 239 GLY A CA 1
ATOM 1793 C C . GLY A 1 239 ? 0.984 21.365 37.306 1.00 34.03 239 GLY A C 1
ATOM 1794 O O . GLY A 1 239 ? 1.102 21.555 36.104 1.00 34.03 239 GLY A O 1
ATOM 1795 N N . ALA A 1 240 ? 1.679 22.046 38.214 1.00 44.38 240 ALA A N 1
ATOM 1796 C CA . ALA A 1 240 ? 2.818 22.890 37.898 1.00 44.38 240 ALA A CA 1
ATOM 1797 C C . ALA A 1 240 ? 4.039 22.012 37.617 1.00 44.38 240 ALA A C 1
ATOM 1799 O O . ALA A 1 240 ? 4.684 21.592 38.569 1.00 44.38 240 ALA A O 1
ATOM 1800 N N . TRP A 1 241 ? 4.375 21.768 36.348 1.00 43.53 241 TRP A N 1
ATOM 1801 C CA . TRP A 1 241 ? 5.713 21.313 35.965 1.00 43.53 241 TRP A CA 1
ATOM 1802 C C . TRP A 1 241 ? 6.124 21.876 34.599 1.00 43.53 241 TRP A C 1
ATOM 1804 O O . TRP A 1 241 ? 5.393 21.761 33.623 1.00 43.53 241 TRP A O 1
ATOM 1814 N N . LEU A 1 242 ? 7.347 22.419 34.592 1.00 42.47 242 LEU A N 1
ATOM 1815 C CA . LEU A 1 242 ? 8.236 22.699 33.458 1.00 42.47 242 LEU A CA 1
ATOM 1816 C C . LEU A 1 242 ? 8.073 24.044 32.737 1.00 42.47 242 LEU A C 1
ATOM 1818 O O . LEU A 1 242 ? 7.621 24.167 31.605 1.00 42.47 242 LEU A O 1
ATOM 1822 N N . THR A 1 243 ? 8.620 25.058 33.403 1.00 39.75 243 THR A N 1
ATOM 1823 C CA . THR A 1 243 ? 9.293 26.204 32.790 1.00 39.75 243 THR A CA 1
ATOM 1824 C C . THR A 1 243 ? 10.407 25.696 31.862 1.00 39.75 243 THR A C 1
ATOM 1826 O O . THR A 1 243 ? 11.482 25.304 32.318 1.00 39.75 243 THR A O 1
ATOM 1829 N N . GLU A 1 244 ? 10.145 25.669 30.558 1.00 39.25 244 GLU A N 1
ATOM 1830 C CA . GLU A 1 244 ? 11.134 25.303 29.546 1.00 39.25 244 GLU A CA 1
ATOM 1831 C C . GLU A 1 244 ? 12.130 26.456 29.356 1.00 39.25 244 GLU A C 1
ATOM 1833 O O . GLU A 1 244 ? 11.814 27.534 28.845 1.00 39.25 244 GLU A O 1
ATOM 1838 N N . ALA A 1 245 ? 13.351 26.238 29.843 1.00 42.50 245 ALA A N 1
ATOM 1839 C CA . ALA A 1 245 ? 14.483 27.119 29.629 1.00 42.50 245 ALA A CA 1
ATOM 1840 C C . ALA A 1 245 ? 14.875 27.080 28.146 1.00 42.50 245 ALA A C 1
ATOM 1842 O O . ALA A 1 245 ? 15.437 26.108 27.645 1.00 42.50 245 ALA A O 1
ATOM 1843 N N . ARG A 1 246 ? 14.567 28.169 27.447 1.00 40.38 246 ARG A N 1
ATOM 1844 C CA . ARG A 1 246 ? 14.903 28.401 26.043 1.00 40.38 246 ARG A CA 1
ATOM 1845 C C . ARG A 1 246 ? 16.429 28.501 25.892 1.00 40.38 246 ARG A C 1
ATOM 1847 O O . ARG A 1 246 ? 17.020 29.536 26.197 1.00 40.38 246 ARG A O 1
ATOM 1854 N N . ALA A 1 247 ? 17.070 27.418 25.457 1.00 54.22 247 ALA A N 1
ATOM 1855 C CA . ALA A 1 247 ? 18.483 27.424 25.089 1.00 54.22 247 ALA A CA 1
ATOM 1856 C C . ALA A 1 247 ? 18.691 28.236 23.791 1.00 54.22 247 ALA A C 1
ATOM 1858 O O . ALA A 1 247 ? 17.863 28.149 22.879 1.00 54.22 247 ALA A O 1
ATOM 1859 N N . PRO A 1 248 ? 19.763 29.042 23.680 1.00 55.66 248 PRO A N 1
ATOM 1860 C CA . PRO A 1 248 ? 20.071 29.764 22.451 1.00 55.66 248 PRO A CA 1
ATOM 1861 C C . PRO A 1 248 ? 20.460 28.785 21.335 1.00 55.66 248 PRO A C 1
ATOM 1863 O O . PRO A 1 248 ? 21.249 27.864 21.544 1.00 55.66 248 PRO A O 1
ATOM 1866 N N . LEU A 1 249 ? 19.890 29.000 20.147 1.00 55.81 249 LEU A N 1
ATOM 1867 C CA . LEU A 1 249 ? 20.193 28.237 18.937 1.00 55.81 249 LEU A CA 1
ATOM 1868 C C . LEU A 1 249 ? 21.683 28.376 18.565 1.00 55.81 249 LEU A C 1
ATOM 1870 O O . LEU A 1 249 ? 22.225 29.483 18.653 1.00 55.81 249 LEU A O 1
ATOM 1874 N N . PRO A 1 250 ? 22.348 27.294 18.121 1.00 61.03 250 PRO A N 1
ATOM 1875 C CA . PRO A 1 250 ? 23.716 27.362 17.629 1.00 61.03 250 PRO A CA 1
ATOM 1876 C C . PRO A 1 250 ? 23.778 28.175 16.328 1.00 61.03 250 PRO A C 1
ATOM 1878 O O . PRO A 1 250 ? 23.047 27.920 15.372 1.00 61.03 250 PRO A O 1
ATOM 1881 N N . VAL A 1 251 ? 24.669 29.167 16.312 1.00 62.75 251 VAL A N 1
ATOM 1882 C CA . VAL A 1 251 ? 25.039 29.952 15.129 1.00 62.75 251 VAL A CA 1
ATOM 1883 C C . VAL A 1 251 ? 25.728 29.029 14.123 1.00 62.75 251 VAL A C 1
ATOM 1885 O O . VAL A 1 251 ? 26.694 28.348 14.468 1.00 62.75 251 VAL A O 1
ATOM 1888 N N . ALA A 1 252 ? 25.222 29.006 12.890 1.00 59.59 252 ALA A N 1
ATOM 1889 C CA . ALA A 1 252 ? 25.818 28.254 11.793 1.00 59.59 252 ALA A CA 1
ATOM 1890 C C . ALA A 1 252 ? 27.212 28.817 11.431 1.00 59.59 252 ALA A C 1
ATOM 1892 O O . ALA A 1 252 ? 27.382 30.041 11.402 1.00 59.59 252 ALA A O 1
ATOM 1893 N N . PRO A 1 253 ? 28.211 27.957 11.163 1.00 69.56 253 PRO A N 1
ATOM 1894 C CA . PRO A 1 253 ? 29.523 28.393 10.699 1.00 69.56 253 PRO A CA 1
ATOM 1895 C C . PRO A 1 253 ? 29.448 29.000 9.283 1.00 69.56 253 PRO A C 1
ATOM 1897 O O . PRO A 1 253 ? 28.600 28.593 8.489 1.00 69.56 253 PRO A O 1
ATOM 1900 N N . PRO A 1 254 ? 30.323 29.971 8.960 1.00 63.12 254 PRO A N 1
ATOM 1901 C CA . PRO A 1 254 ? 30.354 30.612 7.651 1.00 63.12 254 PRO A CA 1
ATOM 1902 C C . PRO A 1 254 ? 30.769 29.620 6.561 1.00 63.12 254 PRO A C 1
ATOM 1904 O O . PRO A 1 254 ? 31.737 28.874 6.722 1.00 63.12 254 PRO A O 1
ATOM 1907 N N . GLU A 1 255 ? 30.042 29.643 5.445 1.00 55.31 255 GLU A N 1
ATOM 1908 C CA . GLU A 1 255 ? 30.356 28.873 4.245 1.00 55.31 255 GLU A CA 1
ATOM 1909 C C . GLU A 1 255 ? 31.704 29.332 3.678 1.00 55.31 255 GLU A C 1
ATOM 1911 O O . GLU A 1 255 ? 31.850 30.442 3.162 1.00 55.31 255 GLU A O 1
ATOM 1916 N N . ALA A 1 256 ? 32.720 28.482 3.821 1.00 57.94 256 ALA A N 1
ATOM 1917 C CA . ALA A 1 256 ? 33.982 28.635 3.123 1.00 57.94 256 ALA A CA 1
ATOM 1918 C C . ALA A 1 256 ? 33.770 28.197 1.670 1.00 57.94 256 ALA A C 1
ATOM 1920 O O . ALA A 1 256 ? 33.504 27.024 1.409 1.00 57.94 256 ALA A O 1
ATOM 1921 N N . GLY A 1 257 ? 33.879 29.152 0.745 1.00 54.88 257 GLY A N 1
ATOM 1922 C CA . GLY A 1 257 ? 33.893 28.894 -0.690 1.00 54.88 257 GLY A CA 1
ATOM 1923 C C . GLY A 1 257 ? 34.948 27.847 -1.039 1.00 54.88 257 GLY A C 1
ATOM 1924 O O . GLY A 1 257 ? 36.134 28.026 -0.761 1.00 54.88 257 GLY A O 1
ATOM 1925 N N . HIS A 1 258 ? 34.486 26.737 -1.605 1.00 54.75 258 HIS A N 1
ATOM 1926 C CA . HIS A 1 258 ? 35.315 25.759 -2.291 1.00 54.75 258 HIS A CA 1
ATOM 1927 C C . HIS A 1 258 ? 35.120 25.997 -3.787 1.00 54.75 258 HIS A C 1
ATOM 1929 O O . HIS A 1 258 ? 34.126 25.570 -4.371 1.00 54.75 258 HIS A O 1
ATOM 1935 N N . ASP A 1 259 ? 36.055 26.732 -4.381 1.00 56.12 259 ASP A N 1
ATOM 1936 C CA . ASP A 1 259 ? 36.289 26.728 -5.820 1.00 56.12 259 ASP A CA 1
ATOM 1937 C C . ASP A 1 259 ? 36.882 25.354 -6.184 1.00 56.12 259 ASP A C 1
ATOM 1939 O O . ASP A 1 259 ? 38.099 25.167 -6.216 1.00 56.12 259 ASP A O 1
ATOM 1943 N N . ASP A 1 260 ? 36.011 24.356 -6.362 1.00 56.41 260 ASP A N 1
ATOM 1944 C CA . ASP A 1 260 ? 36.385 23.036 -6.876 1.00 56.41 260 ASP A CA 1
ATOM 1945 C C . ASP A 1 260 ? 36.446 23.117 -8.408 1.00 56.41 260 ASP A C 1
ATOM 1947 O O . ASP A 1 260 ? 35.459 22.946 -9.128 1.00 56.41 260 ASP A O 1
ATOM 1951 N N . ASP A 1 261 ? 37.634 23.479 -8.889 1.00 61.22 261 ASP A N 1
ATOM 1952 C CA . ASP A 1 261 ? 38.049 23.422 -10.289 1.00 61.22 261 ASP A CA 1
ATOM 1953 C C . ASP A 1 261 ? 38.146 21.938 -10.695 1.00 61.22 261 ASP A C 1
ATOM 1955 O O . ASP A 1 261 ? 39.191 21.284 -10.605 1.00 61.22 261 ASP A O 1
ATOM 1959 N N . GLY A 1 262 ? 36.991 21.367 -11.043 1.00 57.72 262 GLY A N 1
ATOM 1960 C CA . GLY A 1 262 ? 36.868 19.979 -11.466 1.00 57.72 262 GLY A CA 1
ATOM 1961 C C . GLY A 1 262 ? 37.698 19.700 -12.729 1.00 57.72 262 GLY A C 1
ATOM 1962 O O . GLY A 1 262 ? 37.699 20.506 -13.664 1.00 57.72 262 GLY A O 1
ATOM 1963 N N . PRO A 1 263 ? 38.404 18.555 -12.806 1.00 67.88 263 PRO A N 1
ATOM 1964 C CA . PRO A 1 263 ? 39.257 18.241 -13.944 1.00 67.88 263 PRO A CA 1
ATOM 1965 C C . PRO A 1 263 ? 38.446 18.126 -15.248 1.00 67.88 263 PRO A C 1
ATOM 1967 O O . PRO A 1 263 ? 37.303 17.659 -15.233 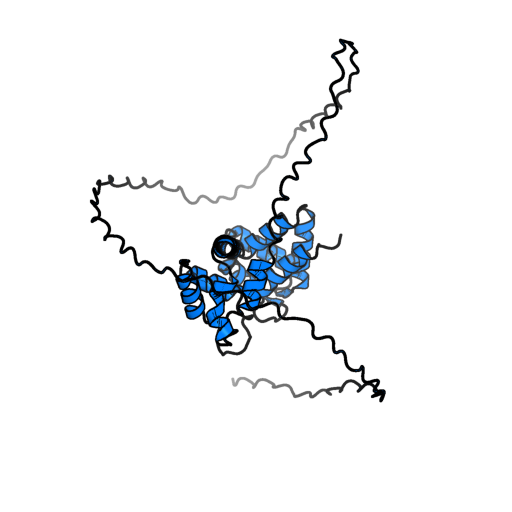1.00 67.88 263 PRO A O 1
ATOM 1970 N N . PRO A 1 264 ? 39.038 18.508 -16.396 1.00 62.41 264 PRO A N 1
ATOM 1971 C CA . PRO A 1 264 ? 38.361 18.464 -17.684 1.00 62.41 264 PRO A CA 1
ATOM 1972 C C . PRO A 1 264 ? 37.936 17.035 -18.034 1.00 62.41 264 PRO A C 1
ATOM 1974 O O . PRO A 1 264 ? 38.698 16.079 -17.867 1.00 62.41 264 PRO A O 1
ATOM 1977 N N . ALA A 1 265 ? 36.709 16.912 -18.543 1.00 60.97 265 ALA A N 1
ATOM 1978 C CA . ALA A 1 265 ? 36.132 15.652 -18.986 1.00 60.97 265 ALA A CA 1
ATOM 1979 C C . ALA A 1 265 ? 37.047 14.938 -20.006 1.00 60.97 265 ALA A C 1
ATOM 1981 O O . ALA A 1 265 ? 37.623 15.593 -20.883 1.00 60.97 265 ALA A O 1
ATOM 1982 N N . PRO A 1 266 ? 37.183 13.601 -19.926 1.00 65.50 266 PRO A N 1
ATOM 1983 C CA . PRO A 1 266 ? 37.924 12.840 -20.919 1.00 65.50 266 PRO A CA 1
ATOM 1984 C C . PRO A 1 266 ? 37.247 12.939 -22.298 1.00 65.50 266 PRO A C 1
ATOM 1986 O O . PRO A 1 266 ? 36.020 13.028 -22.381 1.00 65.50 266 PRO A O 1
ATOM 1989 N N . PRO A 1 267 ? 38.033 12.921 -23.389 1.00 55.16 267 PRO A N 1
ATOM 1990 C CA . PRO A 1 267 ? 37.520 13.088 -24.742 1.00 55.16 267 PRO A CA 1
ATOM 1991 C C . PRO A 1 267 ? 36.553 11.960 -25.111 1.00 55.16 267 PRO A C 1
ATOM 1993 O O . PRO A 1 267 ? 36.874 10.779 -24.963 1.00 55.16 267 PRO A O 1
ATOM 1996 N N . GLU A 1 268 ? 35.384 12.342 -25.630 1.00 44.59 268 GLU A N 1
ATOM 1997 C CA . GLU A 1 268 ? 34.414 11.432 -26.232 1.00 44.59 268 GLU A CA 1
ATOM 1998 C C . GLU A 1 268 ? 35.085 10.632 -27.355 1.00 44.59 268 GLU A C 1
ATOM 2000 O O . GLU A 1 268 ? 35.352 11.126 -28.453 1.00 44.59 268 GLU A O 1
ATOM 2005 N N . LEU A 1 269 ? 35.355 9.357 -27.081 1.00 46.91 269 LEU A N 1
ATOM 2006 C CA . LEU A 1 269 ? 35.645 8.383 -28.118 1.00 46.91 269 LEU A CA 1
ATOM 2007 C C . LEU A 1 269 ? 34.344 8.127 -28.877 1.00 46.91 269 LEU A C 1
ATOM 2009 O O . LEU A 1 269 ? 33.510 7.321 -28.468 1.00 46.91 269 LEU A O 1
ATOM 2013 N N . ALA A 1 270 ? 34.194 8.819 -30.004 1.00 49.66 270 ALA A N 1
ATOM 2014 C CA . ALA A 1 270 ? 33.226 8.509 -31.043 1.00 49.66 270 ALA A CA 1
ATOM 2015 C C . ALA A 1 270 ? 33.516 7.110 -31.621 1.00 49.66 270 ALA A C 1
ATOM 2017 O O . ALA A 1 270 ? 34.120 6.953 -32.683 1.00 49.66 270 ALA A O 1
ATOM 2018 N N . ALA A 1 271 ? 33.095 6.070 -30.903 1.00 48.22 271 ALA A N 1
ATOM 2019 C CA . ALA A 1 271 ? 33.020 4.718 -31.421 1.00 48.22 271 ALA A CA 1
ATOM 2020 C C . ALA A 1 271 ? 31.789 4.631 -32.327 1.00 48.22 271 ALA A C 1
ATOM 2022 O O . ALA A 1 271 ? 30.644 4.526 -31.887 1.00 48.22 271 ALA A O 1
ATOM 2023 N N . ALA A 1 272 ? 32.054 4.712 -33.626 1.00 53.31 272 ALA A N 1
ATOM 2024 C CA . ALA A 1 272 ? 31.105 4.489 -34.698 1.00 53.31 272 ALA A CA 1
ATOM 2025 C C . ALA A 1 272 ? 30.582 3.039 -34.687 1.00 53.31 272 ALA A C 1
ATOM 2027 O O . ALA A 1 272 ? 31.000 2.209 -35.489 1.00 53.31 272 ALA A O 1
ATOM 2028 N N . CYS A 1 273 ? 29.614 2.735 -33.825 1.00 42.31 273 CYS A N 1
ATOM 2029 C CA . CYS A 1 273 ? 28.781 1.545 -33.964 1.00 42.31 273 CYS A CA 1
ATOM 2030 C C . CYS A 1 273 ? 27.594 1.870 -34.879 1.00 42.31 273 CYS A C 1
ATOM 2032 O O . CYS A 1 273 ? 26.467 2.071 -34.435 1.00 42.31 273 CYS A O 1
ATOM 2034 N N . LYS A 1 274 ? 27.846 1.902 -36.195 1.00 48.44 274 LYS A N 1
ATOM 2035 C CA . LYS A 1 274 ? 26.791 1.721 -37.204 1.00 48.44 274 LYS A CA 1
ATOM 2036 C C . LYS A 1 274 ? 26.360 0.251 -37.195 1.00 48.44 274 LYS A C 1
ATOM 2038 O O . LYS A 1 274 ? 26.709 -0.508 -38.094 1.00 48.44 274 LYS A O 1
ATOM 2043 N N . ALA A 1 275 ? 25.623 -0.160 -36.167 1.00 49.56 275 ALA A N 1
ATOM 2044 C CA . ALA A 1 275 ? 24.865 -1.399 -36.232 1.00 49.56 275 ALA A CA 1
ATOM 2045 C C . ALA A 1 275 ? 23.688 -1.166 -37.192 1.00 49.56 275 ALA A C 1
ATOM 2047 O O . ALA A 1 275 ? 22.830 -0.318 -36.948 1.00 49.56 275 ALA A O 1
ATOM 2048 N N . ARG A 1 276 ? 23.704 -1.865 -38.332 1.00 59.31 276 ARG A N 1
ATOM 2049 C CA . ARG A 1 276 ? 22.571 -1.927 -39.263 1.00 59.31 276 ARG A CA 1
ATOM 2050 C C . ARG A 1 276 ? 21.332 -2.410 -38.486 1.00 59.31 276 ARG A C 1
ATOM 2052 O O . ARG A 1 276 ? 21.465 -3.380 -37.739 1.00 59.31 276 ARG A O 1
ATOM 2059 N N . PRO A 1 277 ? 20.156 -1.785 -38.662 1.00 68.00 277 PRO A N 1
ATOM 2060 C CA . PRO A 1 277 ? 18.906 -2.339 -38.157 1.00 68.00 277 PRO A CA 1
ATOM 2061 C C . PRO A 1 277 ? 18.728 -3.773 -38.684 1.00 68.00 277 PRO A C 1
ATOM 2063 O O . PRO A 1 277 ? 19.073 -4.013 -39.846 1.00 68.00 277 PRO A O 1
ATOM 2066 N N . PRO A 1 278 ? 18.228 -4.719 -37.871 1.00 70.62 278 PRO A N 1
ATOM 2067 C CA . PRO A 1 278 ? 17.908 -6.057 -38.351 1.00 70.62 278 PRO A CA 1
ATOM 2068 C C . PRO A 1 278 ? 16.880 -5.962 -39.486 1.00 70.62 278 PRO A C 1
ATOM 2070 O O . PRO A 1 278 ? 15.865 -5.275 -39.352 1.00 70.62 278 PRO A O 1
ATOM 2073 N N . GLU A 1 279 ? 17.171 -6.616 -40.613 1.00 72.56 279 GLU A N 1
ATOM 2074 C CA . GLU A 1 279 ? 16.214 -6.785 -41.708 1.00 72.56 279 GLU A CA 1
ATOM 2075 C C . GLU A 1 279 ? 14.983 -7.528 -41.179 1.00 72.56 279 GLU A C 1
ATOM 2077 O O . GLU A 1 279 ? 15.102 -8.554 -40.505 1.00 72.56 279 GLU A O 1
ATOM 2082 N N . ALA A 1 280 ? 13.802 -6.968 -41.449 1.00 67.75 280 ALA A N 1
ATOM 2083 C CA . ALA A 1 280 ? 12.540 -7.620 -41.144 1.00 67.75 280 ALA A CA 1
ATOM 2084 C C . ALA A 1 280 ? 12.460 -8.959 -41.904 1.00 67.75 280 ALA A C 1
ATOM 2086 O O . ALA A 1 280 ? 12.887 -9.016 -43.063 1.00 67.75 280 ALA A O 1
ATOM 2087 N N . PRO A 1 281 ? 11.936 -10.027 -41.275 1.00 77.12 281 PRO A N 1
ATOM 2088 C CA . PRO A 1 281 ? 11.733 -11.292 -41.959 1.00 77.12 281 PRO A CA 1
ATOM 2089 C C . PRO A 1 281 ? 10.821 -11.097 -43.182 1.00 77.12 281 PRO A C 1
ATOM 2091 O O . PRO A 1 281 ? 9.880 -10.302 -43.103 1.00 77.12 281 PRO A O 1
ATOM 2094 N N . PRO A 1 282 ? 11.093 -11.791 -44.302 1.00 71.00 282 PRO A N 1
ATOM 2095 C CA . PRO A 1 282 ? 10.234 -11.738 -45.475 1.00 71.00 282 PRO A CA 1
ATOM 2096 C C . PRO A 1 282 ? 8.831 -12.233 -45.118 1.00 71.00 282 PRO A C 1
ATOM 2098 O O . PRO A 1 282 ? 8.661 -13.283 -44.496 1.00 71.00 282 PRO A O 1
ATOM 2101 N N . GLU A 1 283 ? 7.829 -11.454 -45.517 1.00 68.44 283 GLU A N 1
ATOM 2102 C CA . GLU A 1 283 ? 6.425 -11.857 -45.520 1.00 68.44 283 GLU A CA 1
ATOM 2103 C C . GLU A 1 283 ? 6.198 -12.828 -46.691 1.00 68.44 283 GLU A C 1
ATOM 2105 O O . GLU A 1 283 ? 5.617 -12.474 -47.713 1.00 68.44 283 GLU A O 1
ATOM 2110 N N . ASP A 1 284 ? 6.707 -14.053 -46.559 1.00 64.25 284 ASP A N 1
ATOM 2111 C CA . ASP A 1 284 ? 6.218 -15.202 -47.321 1.00 64.25 284 ASP A CA 1
ATOM 2112 C C . ASP A 1 284 ? 4.948 -15.666 -46.583 1.00 64.25 284 ASP A C 1
ATOM 2114 O O . ASP A 1 284 ? 4.990 -16.017 -45.407 1.00 64.25 284 ASP A O 1
ATOM 2118 N N . GLY A 1 285 ? 3.752 -15.528 -47.139 1.00 49.47 285 GLY A N 1
ATOM 2119 C CA . GLY A 1 285 ? 3.346 -16.193 -48.366 1.00 49.47 285 GLY A CA 1
ATOM 2120 C C . GLY A 1 285 ? 2.392 -17.319 -47.965 1.00 49.47 285 GLY A C 1
ATOM 2121 O O . GLY A 1 285 ? 2.744 -18.187 -47.171 1.00 49.47 285 GLY A O 1
ATOM 2122 N N . ASP A 1 286 ? 1.166 -17.236 -48.472 1.00 56.31 286 ASP A N 1
ATOM 2123 C CA . ASP A 1 286 ? 0.044 -18.148 -48.267 1.00 56.31 286 ASP A CA 1
ATOM 2124 C C . ASP A 1 286 ? 0.417 -19.606 -47.963 1.00 56.31 286 ASP A C 1
ATOM 2126 O O . ASP A 1 286 ? 0.976 -20.320 -48.795 1.00 56.31 286 ASP A O 1
ATOM 2130 N N . CYS A 1 287 ? -0.010 -20.078 -46.793 1.00 52.00 287 CYS A N 1
ATOM 2131 C CA . CYS A 1 287 ? -0.292 -21.489 -46.560 1.00 52.00 287 CYS A CA 1
ATOM 2132 C C . CYS A 1 287 ? -1.694 -21.597 -45.955 1.00 52.00 287 CYS A C 1
ATOM 2134 O O . CYS A 1 287 ? -1.871 -21.738 -44.745 1.00 52.00 287 CYS A O 1
ATOM 2136 N N . GLU A 1 288 ? -2.705 -21.540 -46.826 1.00 57.09 288 GLU A N 1
ATOM 2137 C CA . GLU A 1 288 ? -3.915 -22.335 -46.633 1.00 57.09 288 GLU A CA 1
ATOM 2138 C C . GLU A 1 288 ? -3.482 -23.752 -46.244 1.00 57.09 288 GLU A C 1
ATOM 2140 O O . GLU A 1 288 ? -2.692 -24.338 -46.974 1.00 57.09 288 GLU A O 1
ATOM 2145 N N . HIS A 1 289 ? -3.950 -24.280 -45.113 1.00 53.47 289 HIS A N 1
ATOM 2146 C CA . HIS A 1 289 ? -4.280 -25.694 -44.886 1.00 53.47 289 HIS A CA 1
ATOM 2147 C C . HIS A 1 289 ? -4.858 -25.821 -43.472 1.00 53.47 289 HIS A C 1
ATOM 2149 O O . HIS A 1 289 ? -4.143 -25.953 -42.480 1.00 53.47 289 HIS A O 1
ATOM 2155 N N . ALA A 1 290 ? -6.186 -25.790 -43.391 1.00 53.09 290 ALA A N 1
ATOM 2156 C CA . ALA A 1 290 ? -6.905 -26.382 -42.276 1.00 53.09 290 ALA A CA 1
ATOM 2157 C C . ALA A 1 290 ? -6.881 -27.911 -42.431 1.00 53.09 290 ALA A C 1
ATOM 2159 O O . ALA A 1 290 ? -7.133 -28.413 -43.531 1.00 53.09 290 ALA A O 1
ATOM 2160 N N . PRO A 1 291 ? -6.668 -28.655 -41.337 1.00 56.72 291 PRO A N 1
ATOM 2161 C CA . PRO A 1 291 ? -7.321 -29.947 -41.232 1.00 56.72 291 PRO A CA 1
ATOM 2162 C C . PRO A 1 291 ? -8.019 -30.127 -39.880 1.00 56.72 291 PRO A C 1
ATOM 2164 O O . PRO A 1 291 ? -7.390 -30.099 -38.828 1.00 56.72 291 PRO A O 1
ATOM 2167 N N . GLY A 1 292 ? -9.323 -30.390 -39.974 1.00 41.78 292 GLY A N 1
ATOM 2168 C CA . GLY A 1 292 ? -10.009 -31.435 -39.214 1.00 41.78 292 GLY A CA 1
ATOM 2169 C C . GLY A 1 292 ? -10.204 -31.211 -37.719 1.00 41.78 292 GLY A C 1
ATOM 2170 O O . GLY A 1 292 ? -9.328 -31.513 -36.916 1.00 41.78 292 GLY A O 1
ATOM 2171 N N . GLU A 1 293 ? -11.425 -30.830 -37.352 1.00 45.16 293 GLU A N 1
ATOM 2172 C CA . GLU A 1 293 ? -11.994 -31.134 -36.040 1.00 45.16 293 GLU A CA 1
ATOM 2173 C C . GLU A 1 293 ? -12.083 -32.662 -35.857 1.00 45.16 293 GLU A C 1
ATOM 2175 O O . GLU A 1 293 ? -12.678 -33.338 -36.702 1.00 45.16 293 GLU A O 1
ATOM 2180 N N . PRO A 1 294 ? -11.540 -33.243 -34.773 1.00 60.91 294 PRO A N 1
ATOM 2181 C CA . PRO A 1 294 ? -11.957 -34.562 -34.341 1.00 60.91 294 PRO A CA 1
ATOM 2182 C C . PRO A 1 294 ? -13.185 -34.428 -33.431 1.00 60.91 294 PRO A C 1
ATOM 2184 O O . PRO A 1 294 ? -13.077 -34.092 -32.251 1.00 60.91 294 PRO A O 1
ATOM 2187 N N . GLU A 1 295 ? -14.359 -34.736 -33.987 1.00 50.09 295 GLU A N 1
ATOM 2188 C CA . GLU A 1 295 ? -15.490 -35.251 -33.212 1.00 50.09 295 GLU A CA 1
ATOM 2189 C C . GLU A 1 295 ? -15.032 -36.507 -32.456 1.00 50.09 295 GLU A C 1
ATOM 2191 O O . GLU A 1 295 ? -14.637 -37.511 -33.051 1.00 50.09 295 GLU A O 1
ATOM 2196 N N . GLY A 1 296 ? -15.085 -36.444 -31.129 1.00 51.84 296 GLY A N 1
ATOM 2197 C CA . GLY A 1 296 ? -14.753 -37.549 -30.242 1.00 51.84 296 GLY A CA 1
ATOM 2198 C C . GLY A 1 296 ? -15.591 -37.471 -28.978 1.00 51.84 296 GLY A C 1
ATOM 2199 O O . GLY A 1 296 ? -15.176 -36.895 -27.978 1.00 51.84 296 GLY A O 1
ATOM 2200 N N . ALA A 1 297 ? -16.791 -38.037 -29.055 1.00 49.69 297 ALA A N 1
ATOM 2201 C CA . ALA A 1 297 ? -17.623 -38.374 -27.913 1.00 49.69 297 ALA A CA 1
ATOM 2202 C C . ALA A 1 297 ? -16.942 -39.437 -27.034 1.00 49.69 297 ALA A C 1
ATOM 2204 O O . ALA A 1 297 ? -16.458 -40.426 -27.580 1.00 49.69 297 ALA A O 1
ATOM 2205 N N . ALA A 1 298 ? -16.976 -39.270 -25.707 1.00 44.97 298 ALA A N 1
ATOM 2206 C CA . ALA A 1 298 ? -17.194 -40.356 -24.740 1.00 44.97 298 ALA A CA 1
ATOM 2207 C C . ALA A 1 298 ? -17.226 -39.843 -23.283 1.00 44.97 298 ALA A C 1
ATOM 2209 O O . ALA A 1 298 ? -16.300 -39.169 -22.845 1.00 44.97 298 ALA A O 1
ATOM 2210 N N . GLU A 1 299 ? -18.301 -40.233 -22.584 1.00 51.97 299 GLU A N 1
ATOM 2211 C CA . GLU A 1 299 ? -18.365 -40.677 -21.173 1.00 51.97 299 GLU A CA 1
ATOM 2212 C C . GLU A 1 299 ? -17.939 -39.661 -20.092 1.00 51.97 299 GLU A C 1
ATOM 2214 O O . GLU A 1 299 ? -16.773 -39.357 -19.889 1.00 51.97 299 GLU A O 1
ATOM 2219 N N . GLU A 1 300 ? -18.865 -38.988 -19.406 1.00 50.97 300 GLU A N 1
ATOM 2220 C CA . GLU A 1 300 ? -19.695 -39.523 -18.307 1.00 50.97 300 GLU A CA 1
ATOM 2221 C C . GLU A 1 300 ? -18.866 -40.228 -17.207 1.00 50.97 300 GLU A C 1
ATOM 2223 O O . GLU A 1 300 ? -18.785 -41.450 -17.153 1.00 50.97 300 GLU A O 1
ATOM 2228 N N . GLU A 1 301 ? -18.281 -39.445 -16.286 1.00 58.19 301 GLU A N 1
ATOM 2229 C CA . GLU A 1 301 ? -17.814 -39.935 -14.978 1.00 58.19 301 GLU A CA 1
ATOM 2230 C C . GLU A 1 301 ? -18.539 -39.165 -13.843 1.00 58.19 301 GLU A C 1
ATOM 2232 O O . GLU A 1 301 ? -18.533 -37.929 -13.835 1.00 58.19 301 GLU A O 1
ATOM 2237 N N . PRO A 1 302 ? -19.213 -39.858 -12.900 1.00 66.50 302 PRO A N 1
ATOM 2238 C CA . PRO A 1 302 ? -20.032 -39.244 -11.850 1.00 66.50 302 PRO A CA 1
ATOM 2239 C C . PRO A 1 302 ? -19.215 -38.644 -10.683 1.00 66.50 302 PRO A C 1
ATOM 2241 O O . PRO A 1 302 ? -18.051 -38.992 -10.469 1.00 66.50 302 PRO A O 1
ATOM 2244 N N . PRO A 1 303 ? -19.829 -37.760 -9.867 1.00 62.84 303 PRO A N 1
ATOM 2245 C CA . PRO A 1 303 ? -19.138 -36.984 -8.839 1.00 62.84 303 PRO A CA 1
ATOM 2246 C C . PRO A 1 303 ? -18.666 -37.850 -7.663 1.00 62.84 303 PRO A C 1
ATOM 2248 O O . PRO A 1 303 ? -19.459 -38.513 -6.990 1.00 62.84 303 PRO A O 1
ATOM 2251 N N . ARG A 1 304 ? -17.367 -37.782 -7.346 1.00 59.38 304 ARG A N 1
ATOM 2252 C CA . ARG A 1 304 ? -16.827 -38.311 -6.087 1.00 59.38 304 ARG A CA 1
ATOM 2253 C C . ARG A 1 304 ? -17.243 -37.416 -4.916 1.00 59.38 304 ARG A C 1
ATOM 2255 O O . ARG A 1 304 ? -16.894 -36.241 -4.854 1.00 59.38 304 ARG A O 1
ATOM 2262 N N . ALA A 1 305 ? -17.980 -38.022 -3.991 1.00 58.44 305 ALA A N 1
ATOM 2263 C CA . ALA A 1 305 ? -18.408 -37.474 -2.711 1.00 58.44 305 ALA A CA 1
ATOM 2264 C C . ALA A 1 305 ? -17.228 -37.046 -1.802 1.00 58.44 305 ALA A C 1
ATOM 2266 O O . ALA A 1 305 ? -16.116 -37.572 -1.937 1.00 58.44 305 ALA A O 1
ATOM 2267 N N . PRO A 1 306 ? -17.462 -36.122 -0.847 1.00 57.69 306 PRO A N 1
ATOM 2268 C CA . PRO A 1 306 ? -16.447 -35.648 0.087 1.00 57.69 306 PRO A CA 1
ATOM 2269 C C . PRO A 1 306 ? -16.032 -36.747 1.072 1.00 57.69 306 PRO A C 1
ATOM 2271 O O . PRO A 1 306 ? -16.866 -37.420 1.675 1.00 57.69 306 PRO A O 1
ATOM 2274 N N . ARG A 1 307 ? -14.719 -36.906 1.264 1.00 50.81 307 ARG A N 1
ATOM 2275 C CA . ARG A 1 307 ? -14.165 -37.707 2.358 1.00 50.81 307 ARG A CA 1
ATOM 2276 C C . ARG A 1 307 ? -14.400 -36.983 3.681 1.00 50.81 307 ARG A C 1
ATOM 2278 O O . ARG A 1 307 ? -13.770 -35.967 3.961 1.00 50.81 307 ARG A O 1
ATOM 2285 N N . GLU A 1 308 ? -15.275 -37.555 4.495 1.00 46.09 308 GLU A N 1
ATOM 2286 C CA . GLU A 1 308 ? -15.333 -37.332 5.935 1.00 46.09 308 GLU A CA 1
ATOM 2287 C C . GLU A 1 308 ? -13.983 -37.732 6.558 1.00 46.09 308 GLU A C 1
ATOM 2289 O O . GLU A 1 308 ? -13.651 -38.914 6.663 1.00 46.09 308 GLU A O 1
ATOM 2294 N N . CYS A 1 309 ? -13.178 -36.749 6.966 1.00 47.59 309 CYS A N 1
ATOM 2295 C CA . CYS A 1 309 ? -12.108 -36.987 7.930 1.00 47.59 309 CYS A CA 1
ATOM 2296 C C . CYS A 1 309 ? -12.733 -36.989 9.322 1.00 47.59 309 CYS A C 1
ATOM 2298 O O . CYS A 1 309 ? -12.985 -35.947 9.926 1.00 47.59 309 CYS A O 1
ATOM 2300 N N . ALA A 1 310 ? -13.009 -38.204 9.785 1.00 47.75 310 ALA A N 1
ATOM 2301 C CA . ALA A 1 310 ? -13.407 -38.509 11.139 1.00 47.75 310 ALA A CA 1
ATOM 2302 C C . ALA A 1 310 ? -12.410 -37.947 12.163 1.00 47.75 310 ALA A C 1
ATOM 2304 O O . ALA A 1 310 ? -11.190 -37.984 11.994 1.00 47.75 310 ALA A O 1
ATOM 2305 N N . ALA A 1 311 ? -12.995 -37.462 13.252 1.00 50.28 311 ALA A N 1
ATOM 2306 C CA . ALA A 1 311 ? -12.347 -37.060 14.478 1.00 50.28 311 ALA A CA 1
ATOM 2307 C C . ALA A 1 311 ? -11.327 -38.095 14.981 1.00 50.28 311 ALA A C 1
ATOM 2309 O O . ALA A 1 311 ? -11.588 -39.297 15.021 1.00 50.28 311 ALA A O 1
ATOM 2310 N N . SER A 1 312 ? -10.194 -37.606 15.476 1.00 54.19 312 SER A N 1
ATOM 2311 C CA . SER A 1 312 ? -9.414 -38.307 16.491 1.00 54.19 312 SER A CA 1
ATOM 2312 C C . SER A 1 312 ? -9.160 -37.351 17.642 1.00 54.19 312 SER A C 1
ATOM 2314 O O . SER A 1 312 ? -8.339 -36.442 17.570 1.00 54.19 312 SER A O 1
ATOM 2316 N N . ALA A 1 313 ? -9.936 -37.571 18.697 1.00 51.94 313 ALA A N 1
ATOM 2317 C CA . ALA A 1 313 ? -9.671 -37.085 20.032 1.00 51.94 313 ALA A CA 1
ATOM 2318 C C . ALA A 1 313 ? -8.413 -37.773 20.583 1.00 51.94 313 ALA A C 1
ATOM 2320 O O . ALA A 1 313 ? -8.356 -38.999 20.638 1.00 51.94 313 ALA A O 1
ATOM 2321 N N . GLN A 1 314 ? -7.441 -36.992 21.045 1.00 46.44 314 GLN A N 1
ATOM 2322 C CA . GLN A 1 314 ? -6.487 -37.392 22.083 1.00 46.44 314 GLN A CA 1
ATOM 2323 C C . GLN A 1 314 ? -6.359 -36.189 23.023 1.00 46.44 314 GLN A C 1
ATOM 2325 O O . GLN A 1 314 ? -5.977 -35.103 22.609 1.00 46.44 314 GLN A O 1
ATOM 2330 N N . ALA A 1 315 ? -7.023 -36.257 24.174 1.00 46.31 315 ALA A N 1
ATOM 2331 C CA . ALA A 1 315 ? -6.518 -36.830 25.424 1.00 46.31 315 ALA A CA 1
ATOM 2332 C C . ALA A 1 315 ? -5.744 -35.765 26.211 1.00 46.31 315 ALA A C 1
ATOM 2334 O O . ALA A 1 315 ? -4.645 -35.355 25.851 1.00 46.31 315 ALA A O 1
ATOM 2335 N N . GLY A 1 316 ? -6.395 -35.288 27.273 1.00 46.81 316 GLY A N 1
ATOM 2336 C CA . GLY A 1 316 ? -5.891 -34.251 28.155 1.00 46.81 316 GLY A CA 1
ATOM 2337 C C . GLY A 1 316 ? -4.634 -34.689 28.896 1.00 46.81 316 GLY A C 1
ATOM 2338 O O . GLY A 1 316 ? -4.585 -35.764 29.492 1.00 46.81 316 GLY A O 1
ATOM 2339 N N . SER A 1 317 ? -3.638 -33.810 28.887 1.00 54.25 317 SER A N 1
ATOM 2340 C CA . SER A 1 317 ? -2.479 -33.903 29.761 1.00 54.25 317 SER A CA 1
ATOM 2341 C C . SER A 1 317 ? -2.781 -33.110 31.032 1.00 54.25 317 SER A C 1
ATOM 2343 O O . SER A 1 317 ? -2.822 -31.881 31.016 1.00 54.25 317 SER A O 1
ATOM 2345 N N . ALA A 1 318 ? -3.047 -33.823 32.125 1.00 63.03 318 ALA A N 1
ATOM 2346 C CA . ALA A 1 318 ? -3.146 -33.246 33.461 1.00 63.03 318 ALA A CA 1
ATOM 2347 C C . ALA A 1 318 ? -1.753 -32.790 33.956 1.00 63.03 318 ALA A C 1
ATOM 2349 O O . ALA A 1 318 ? -0.765 -33.475 33.676 1.00 63.03 318 ALA A O 1
ATOM 2350 N N . PRO A 1 319 ? -1.645 -31.669 34.694 1.00 70.31 319 PRO A N 1
ATOM 2351 C CA . PRO A 1 319 ? -0.389 -31.239 35.304 1.00 70.31 319 PRO A CA 1
ATOM 2352 C C . PRO A 1 319 ? -0.075 -32.029 36.594 1.00 70.31 319 PRO A C 1
ATOM 2354 O O . PRO A 1 319 ? -0.999 -32.448 37.297 1.00 70.31 319 PRO A O 1
ATOM 2357 N N . PRO A 1 320 ? 1.213 -32.235 36.931 1.00 68.69 320 PRO A N 1
ATOM 2358 C CA . PRO A 1 320 ? 1.615 -32.953 38.138 1.00 68.69 320 PRO A CA 1
ATOM 2359 C C . PRO A 1 320 ? 1.401 -32.107 39.408 1.00 68.69 320 PRO A C 1
ATOM 2361 O O . PRO A 1 320 ? 1.495 -30.878 39.352 1.00 68.69 320 PRO A O 1
ATOM 2364 N N . PRO A 1 321 ? 1.149 -32.739 40.570 1.00 70.38 321 PRO A N 1
ATOM 2365 C CA . PRO A 1 321 ? 1.032 -32.032 41.837 1.00 70.38 321 PRO A CA 1
ATOM 2366 C C . PRO A 1 321 ? 2.407 -31.584 42.350 1.00 70.38 321 PRO A C 1
ATOM 2368 O O . PRO A 1 321 ? 3.388 -32.328 42.300 1.00 70.38 321 PRO A O 1
ATOM 2371 N N . HIS A 1 322 ? 2.452 -30.362 42.877 1.00 61.00 322 HIS A N 1
ATOM 2372 C CA . HIS A 1 322 ? 3.586 -29.832 43.627 1.00 61.00 322 HIS A CA 1
ATOM 2373 C C . HIS A 1 322 ? 3.795 -30.625 44.930 1.00 61.00 322 HIS A C 1
ATOM 2375 O O . HIS A 1 322 ? 2.819 -30.856 45.649 1.00 61.00 322 HIS A O 1
ATOM 2381 N N . PRO A 1 323 ? 5.037 -31.011 45.273 1.00 69.56 323 PRO A N 1
ATOM 2382 C CA . PRO A 1 323 ? 5.349 -31.491 46.609 1.00 69.56 323 PRO A CA 1
ATOM 2383 C C . PRO A 1 323 ? 5.446 -30.312 47.588 1.00 69.56 323 PRO A C 1
ATOM 2385 O O . PRO A 1 323 ? 5.969 -29.249 47.243 1.00 69.56 323 PRO A O 1
ATOM 2388 N N . ALA A 1 324 ? 4.903 -30.532 48.785 1.00 67.88 324 ALA A N 1
ATOM 2389 C CA . ALA A 1 324 ? 5.047 -29.678 49.961 1.00 67.88 324 ALA A CA 1
ATOM 2390 C C . ALA A 1 324 ? 6.416 -29.864 50.630 1.00 67.88 324 ALA A C 1
ATOM 2392 O O . ALA A 1 324 ? 6.975 -30.982 50.517 1.00 67.88 324 ALA A O 1
#

Radius of gyration: 34.04 Å; Cα contacts (8 Å, |Δi|>4): 174; chains: 1; bounding box: 73×86×98 Å

InterPro domains:
  IPR002048 EF-hand domain [PS50222] (6-41)
  IPR011992 EF-hand domain pair [SSF47473] (5-157)

Secondary structure (DSSP, 8-state):
-PPPHHHHHHHHHHHHHH-TT--SEEEHHHHHHHHHHH--S-HHHHHHHHHHHHHHTTS-SEEEHHHHHHHHHHHHTT--SHHHHHHHHHHHTT-HHHHHHHHHHHHHHHHHTHHHHTHHHHHTT--EE-HHHHHHHHHHTT----HHHHHHHHHHHSPPTTS-SS---EEHHHHHHHHH-SPPP--------------PPPPP-----------PPPPPPPPPPPPP------------------PPPPPPPP-------PPPPPP--------PPPPPPP-------------------PPPPP-----------PPPPPP-

Sequence (324 aa):
AEPSERRREAVRSAWRRLDPRDDGSVDARELALALQRLSHLPAGEQEGLAQALLEAAGGTDRVTHGAFAAYYRLLGNGVERDRDFEDLVRHHWGFAEVSDLLDDMKNKFAVVGLAYAFRHTLEQGAHELSCDGFSEALGQLGMHYSGAEVRRLFDAFGPPRGAAPGGRSLEVPRLMQQLTSAPRPSTPVPAVHVRAPHQGAPAPQALADGEAAGRPLPPTMPAPEEAPGGGTGPAESGGAWLTEARAPLPVAPPEAGHDDDGPPAPPELAAACKARPPEAPPEDGDCEHAPGEPEGAAEEEPPRAPRECAASAQAGSAPPPHPA